Protein AF-C7ZML8-F1 (afdb_monomer_lite)

Radius of gyration: 23.07 Å; chains: 1; bounding box: 60×66×51 Å

Sequence (255 aa):
GSIQLLLRHLQRQLDPTGLKDLWEEANTLIREAIIALVARSPSESPKEPNSSLIALPVREGGLGIPLHKDLAHELFLAAREASQPTLGLIRKPLAQPTLDQSQPNQGQPRLGKTAQQVLKEANKARLAGFLEDLPASYRHARLENASYLGPISKDSAKEDPYSTLREAAEEKRRKYRSLGAFFQPLIISAGGLMDLETAKTYQKLQDLIGPLAANQLDSSISLALMRTRATSAASIARDTPSNLARSIWNTPRAS

Foldseek 3Di:
DDPLVVLLVCLQVDDCVVVLVVLVVVLVVVQVVLQVLQDPDPPDRFDRFDSLQCCADLLQLHVVRHSSNVQSNLNNVQSVLVCVVVVVVVPPPPPDDPPDPDDDPPDDPSPGDHSVNSSVVVNVVSSVVCVVPDDPLLNVLSLVSSVQRALCSPVVCVVPRQVSQVVVLVVVCVVCPVVDPPDDDQDAGLPRDHHPVSVVVLVVVDVVVDPVVNVVVVVVVVSVSSSVSSNSSSVSVDPDPPPVVVVVPDDDDDD

Structure (mmCIF, N/CA/C/O backbone):
data_AF-C7ZML8-F1
#
_entry.id   AF-C7ZML8-F1
#
loop_
_atom_site.group_PDB
_atom_site.id
_atom_site.type_symbol
_atom_site.label_atom_id
_atom_site.label_alt_id
_atom_site.label_comp_id
_atom_site.label_asym_id
_atom_site.label_entity_id
_atom_site.label_seq_id
_atom_site.pdbx_PDB_ins_code
_atom_site.Cartn_x
_atom_site.Cartn_y
_atom_site.Cartn_z
_atom_site.occupancy
_atom_site.B_iso_or_equiv
_atom_site.auth_seq_id
_atom_site.auth_comp_id
_atom_site.auth_asym_id
_atom_site.auth_atom_id
_atom_site.pdbx_PDB_model_num
ATOM 1 N N . GLY A 1 1 ? -13.324 1.193 -7.707 1.00 45.62 1 GLY A N 1
ATOM 2 C CA . GLY A 1 1 ? -12.569 1.677 -6.532 1.00 45.62 1 GLY A CA 1
ATOM 3 C C . GLY A 1 1 ? -11.896 0.502 -5.854 1.00 45.62 1 GLY A C 1
ATOM 4 O O . GLY A 1 1 ? -12.473 -0.574 -5.859 1.00 45.62 1 GLY A O 1
ATOM 5 N N . SER A 1 2 ? -10.680 0.667 -5.327 1.00 65.81 2 SER A N 1
ATOM 6 C CA . SER A 1 2 ? -9.962 -0.431 -4.656 1.00 65.81 2 SER A CA 1
ATOM 7 C C . SER A 1 2 ? -10.766 -0.957 -3.459 1.00 65.81 2 SER A C 1
ATOM 9 O O . SER A 1 2 ? -11.190 -0.169 -2.615 1.00 65.81 2 SER A O 1
ATOM 11 N N . ILE A 1 3 ? -10.952 -2.278 -3.365 1.00 70.00 3 ILE A N 1
ATOM 12 C CA . ILE A 1 3 ? -11.645 -2.953 -2.248 1.00 70.00 3 ILE A CA 1
ATOM 13 C C . ILE A 1 3 ? -11.044 -2.533 -0.898 1.00 70.00 3 ILE A C 1
ATOM 15 O O . ILE A 1 3 ? -11.762 -2.304 0.066 1.00 70.00 3 ILE A O 1
ATOM 19 N N . GLN A 1 4 ? -9.731 -2.308 -0.848 1.00 69.19 4 GLN A N 1
ATOM 20 C CA . GLN A 1 4 ? -9.036 -1.830 0.349 1.00 69.19 4 GLN A CA 1
ATOM 21 C C . GLN A 1 4 ? -9.428 -0.399 0.750 1.00 69.19 4 GLN A C 1
ATOM 23 O O . GLN A 1 4 ? -9.477 -0.076 1.937 1.00 69.19 4 GLN A O 1
ATOM 28 N N . LEU A 1 5 ? -9.727 0.471 -0.220 1.00 68.50 5 LEU A N 1
ATOM 29 C CA . LEU A 1 5 ? -10.243 1.815 0.056 1.00 68.50 5 LEU A CA 1
ATOM 30 C C . LEU A 1 5 ? -11.678 1.754 0.581 1.00 68.50 5 LEU A C 1
ATOM 32 O O . LEU A 1 5 ? -11.999 2.484 1.514 1.00 68.50 5 LEU A O 1
ATOM 36 N N . LEU A 1 6 ? -12.500 0.861 0.022 1.00 77.69 6 LEU A N 1
ATOM 37 C CA . LEU A 1 6 ? -13.864 0.607 0.491 1.00 77.69 6 LEU A CA 1
ATOM 38 C C . LEU A 1 6 ? -13.859 0.067 1.926 1.00 77.69 6 LEU A C 1
ATOM 40 O O . LEU A 1 6 ? -14.490 0.657 2.793 1.00 77.69 6 LEU A O 1
ATOM 44 N N . LEU A 1 7 ? -13.067 -0.969 2.216 1.00 78.62 7 LEU A N 1
ATOM 45 C CA . LEU A 1 7 ? -12.932 -1.528 3.567 1.00 78.62 7 LEU A CA 1
ATOM 46 C C . LEU A 1 7 ? -12.446 -0.476 4.571 1.00 78.62 7 LEU A C 1
ATOM 48 O O . LEU A 1 7 ? -13.017 -0.330 5.649 1.00 78.62 7 LEU A O 1
ATOM 52 N N . ARG A 1 8 ? -11.447 0.332 4.200 1.00 76.94 8 ARG A N 1
ATOM 53 C CA . ARG A 1 8 ? -10.962 1.435 5.045 1.00 76.94 8 ARG A CA 1
ATOM 54 C C . ARG A 1 8 ? -12.021 2.514 5.274 1.00 76.94 8 ARG A C 1
ATOM 56 O O . ARG A 1 8 ? -12.003 3.173 6.311 1.00 76.94 8 ARG A O 1
ATOM 63 N N . HIS A 1 9 ? -12.900 2.737 4.302 1.00 82.06 9 HIS A N 1
ATOM 64 C CA . HIS A 1 9 ? -14.018 3.660 4.441 1.00 82.06 9 HIS A CA 1
ATOM 65 C C . HIS A 1 9 ? -15.061 3.111 5.418 1.00 82.06 9 HIS A C 1
ATOM 67 O O . HIS A 1 9 ? -15.434 3.818 6.351 1.00 82.06 9 HIS A O 1
ATOM 73 N N . LEU A 1 10 ? -15.424 1.832 5.283 1.00 82.88 10 LEU A N 1
ATOM 74 C CA . LEU A 1 10 ? -16.359 1.147 6.179 1.00 82.88 10 LEU A CA 1
ATOM 75 C C . LEU A 1 10 ? -15.890 1.183 7.639 1.00 82.88 10 LEU A C 1
ATOM 77 O O . LEU A 1 10 ? -16.670 1.537 8.516 1.00 82.88 10 LEU A O 1
ATOM 81 N N . GLN A 1 11 ? -14.600 0.943 7.899 1.00 83.75 11 GLN A N 1
ATOM 82 C CA . GLN A 1 11 ? -14.015 1.037 9.248 1.00 83.75 11 GLN A CA 1
ATOM 83 C C . GLN A 1 11 ? -14.158 2.417 9.909 1.00 83.75 11 GLN A C 1
ATOM 85 O O . GLN A 1 11 ? -14.017 2.534 11.119 1.00 83.75 11 GLN A O 1
ATOM 90 N N . ARG A 1 12 ? -14.374 3.479 9.127 1.00 84.00 12 ARG A N 1
ATOM 91 C CA . ARG A 1 12 ? -14.554 4.846 9.640 1.00 84.00 12 ARG A CA 1
ATOM 92 C C . ARG A 1 12 ? -16.022 5.214 9.829 1.00 84.00 12 ARG A C 1
ATOM 94 O O . ARG A 1 12 ? -16.303 6.226 10.457 1.00 84.00 12 ARG A O 1
ATOM 101 N N . GLN A 1 13 ? -16.937 4.453 9.239 1.00 85.19 13 GLN A N 1
ATOM 102 C CA . GLN A 1 13 ? -18.361 4.784 9.198 1.00 85.19 13 GLN A CA 1
ATOM 103 C C . GLN A 1 13 ? -19.208 3.866 10.070 1.00 85.19 13 GLN A C 1
ATOM 105 O O . GLN A 1 13 ? -20.215 4.312 10.610 1.00 85.19 13 GLN A O 1
ATOM 110 N N . LEU A 1 14 ? -18.811 2.602 10.202 1.00 85.94 14 LEU A N 1
ATOM 111 C CA . LEU A 1 14 ? -19.556 1.601 10.950 1.00 85.94 14 LEU A CA 1
ATOM 112 C C . LEU A 1 14 ? -19.045 1.508 12.384 1.00 85.94 14 LEU A C 1
ATOM 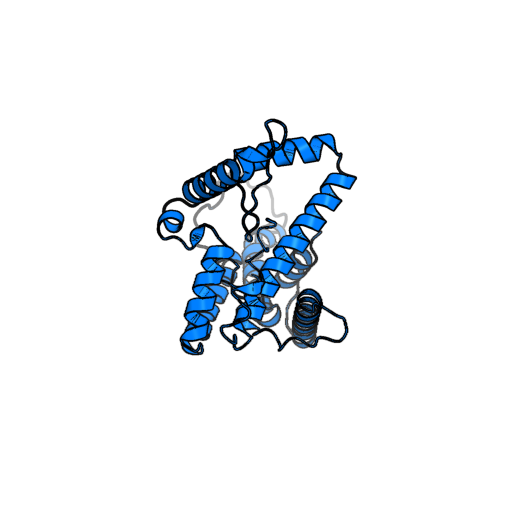114 O O . LEU A 1 14 ? -17.836 1.429 12.606 1.00 85.94 14 LEU A O 1
ATOM 118 N N . ASP A 1 15 ? -19.976 1.459 13.337 1.00 86.69 15 ASP A N 1
ATOM 119 C CA . ASP A 1 15 ? -19.665 1.054 14.705 1.00 86.69 15 ASP A CA 1
ATOM 120 C C . ASP A 1 15 ? -19.206 -0.416 14.680 1.00 86.69 15 ASP A C 1
ATOM 122 O O . ASP A 1 15 ? -19.948 -1.277 14.203 1.00 86.69 15 ASP A O 1
ATOM 126 N N . PRO A 1 16 ? -17.986 -0.732 15.142 1.00 86.31 16 PRO A N 1
ATOM 127 C CA . PRO A 1 16 ? -17.459 -2.090 15.076 1.00 86.31 16 PRO A CA 1
ATOM 128 C C . PRO A 1 16 ? -18.053 -3.037 16.125 1.00 86.31 16 PRO A C 1
ATOM 130 O O . PRO A 1 16 ? -17.711 -4.224 16.127 1.00 86.31 16 PRO A O 1
ATOM 133 N N . THR A 1 17 ? -18.916 -2.550 17.019 1.00 87.75 17 THR A N 1
ATOM 134 C CA . THR A 1 17 ? -19.590 -3.369 18.032 1.00 87.75 17 THR A CA 1
ATOM 135 C C . THR A 1 17 ? -20.410 -4.478 17.365 1.00 87.75 17 THR A C 1
ATOM 137 O O . THR A 1 17 ? -21.294 -4.215 16.559 1.00 87.75 17 THR A O 1
ATOM 140 N N . GLY A 1 18 ? -20.093 -5.740 17.675 1.00 86.31 18 GLY A N 1
ATOM 141 C CA . GLY A 1 18 ? -20.747 -6.913 17.076 1.00 86.31 18 GLY A CA 1
ATOM 142 C C . GLY A 1 18 ? -20.254 -7.305 15.674 1.00 86.31 18 GLY A C 1
ATOM 143 O O . GLY A 1 18 ? -20.683 -8.329 15.159 1.00 86.31 18 GLY A O 1
ATOM 144 N N . LEU A 1 19 ? -19.321 -6.559 15.068 1.00 87.75 19 LEU A N 1
ATOM 145 C CA . LEU A 1 19 ? -18.786 -6.844 13.722 1.00 87.75 19 LEU A CA 1
ATOM 146 C C . LEU A 1 19 ? -17.415 -7.539 13.740 1.00 87.75 19 LEU A C 1
ATOM 148 O O . LEU A 1 19 ? -16.763 -7.664 12.705 1.00 87.75 19 LEU A O 1
ATOM 152 N N . LYS A 1 20 ? -16.938 -7.961 14.917 1.00 86.62 20 LYS A N 1
ATOM 153 C CA . LYS A 1 20 ? -15.591 -8.526 15.098 1.00 86.62 20 LYS A CA 1
ATOM 154 C C . LYS A 1 20 ? -15.347 -9.745 14.206 1.00 86.62 20 LYS A C 1
ATOM 156 O O . LYS A 1 20 ? -14.279 -9.834 13.607 1.00 86.62 20 LYS A O 1
ATOM 161 N N . ASP A 1 21 ? -16.336 -10.625 14.095 1.00 89.56 21 ASP A N 1
ATOM 162 C CA . ASP A 1 21 ? -16.223 -11.870 13.331 1.00 89.56 21 ASP A CA 1
ATOM 163 C C . ASP A 1 21 ? -16.125 -11.593 11.825 1.00 89.56 21 ASP A C 1
ATOM 165 O O . ASP A 1 21 ? -15.273 -12.162 11.150 1.00 89.56 21 ASP A O 1
ATOM 169 N N . LEU A 1 22 ? -16.886 -10.617 11.315 1.00 88.19 22 LEU A N 1
ATOM 170 C CA . LEU A 1 22 ? -16.810 -10.182 9.914 1.00 88.19 22 LEU A CA 1
ATOM 171 C C . LEU A 1 22 ? -15.462 -9.528 9.585 1.00 88.19 22 LEU A C 1
ATOM 173 O O . LEU A 1 22 ? -14.906 -9.726 8.505 1.00 88.19 22 LEU A O 1
ATOM 177 N N . TRP A 1 23 ? -14.904 -8.747 10.517 1.00 87.75 23 TRP A N 1
ATOM 178 C CA . TRP A 1 23 ? -13.566 -8.184 10.339 1.00 87.75 23 TRP A CA 1
ATOM 179 C C . TRP A 1 23 ? -12.471 -9.250 10.368 1.00 87.75 23 TRP A C 1
ATOM 181 O O . TRP A 1 23 ? -11.425 -9.042 9.749 1.00 87.75 23 TRP A O 1
ATOM 191 N N . GLU A 1 24 ? -12.684 -10.365 11.068 1.00 87.94 24 GLU A N 1
ATOM 192 C CA . GLU A 1 24 ? -11.785 -11.516 10.999 1.00 87.94 24 GLU A CA 1
ATOM 193 C C . GLU A 1 24 ? -11.926 -12.284 9.702 1.00 87.94 24 GLU A C 1
ATOM 195 O O . GLU A 1 24 ? -10.913 -12.568 9.071 1.00 87.94 24 GLU A O 1
ATOM 200 N N . GLU A 1 25 ? -13.150 -12.539 9.254 1.00 88.12 25 GLU A N 1
ATOM 201 C CA . GLU A 1 25 ? -13.411 -13.165 7.962 1.00 88.12 25 GLU A CA 1
ATOM 202 C C . GLU A 1 25 ? -12.747 -12.375 6.825 1.00 88.12 25 GLU A C 1
ATOM 204 O O . GLU A 1 25 ? -12.023 -12.942 6.006 1.00 88.12 25 GLU A O 1
ATOM 209 N N . ALA A 1 26 ? -12.866 -11.043 6.839 1.00 85.31 26 ALA A N 1
ATOM 210 C CA . ALA A 1 26 ? -12.168 -10.180 5.891 1.00 85.31 26 ALA A CA 1
ATOM 211 C C . ALA A 1 26 ? -10.636 -10.349 5.947 1.00 85.31 26 ALA A C 1
ATOM 213 O O . ALA A 1 26 ? -9.982 -10.375 4.902 1.00 85.31 26 ALA A O 1
ATOM 214 N N . ASN A 1 27 ? -10.043 -10.486 7.142 1.00 86.81 27 ASN A N 1
ATOM 215 C CA . ASN A 1 27 ? -8.604 -10.743 7.271 1.00 86.81 27 ASN A CA 1
ATOM 216 C C . ASN A 1 27 ? -8.233 -12.133 6.737 1.00 86.81 27 ASN A C 1
ATOM 218 O O . ASN A 1 27 ? -7.202 -12.260 6.077 1.00 86.81 27 ASN A O 1
ATOM 222 N N . THR A 1 28 ? -9.048 -13.155 7.001 1.00 86.69 28 THR A N 1
ATOM 223 C CA . THR A 1 28 ? -8.848 -14.528 6.514 1.00 86.69 28 THR A CA 1
ATOM 224 C C . THR A 1 28 ? -8.863 -14.575 4.991 1.00 86.69 28 THR A C 1
ATOM 226 O O . THR A 1 28 ? -7.894 -15.035 4.393 1.00 86.69 28 THR A O 1
ATOM 229 N N . LEU A 1 29 ? -9.868 -13.973 4.351 1.00 86.25 29 LEU A N 1
ATOM 230 C CA . LEU A 1 29 ? -9.955 -13.895 2.889 1.00 86.25 29 LEU A CA 1
ATOM 231 C C . LEU A 1 29 ? -8.751 -13.162 2.273 1.00 86.25 29 LEU A C 1
ATOM 233 O O . LEU A 1 29 ? -8.225 -13.566 1.235 1.00 86.25 29 LEU A O 1
ATOM 237 N N . ILE A 1 30 ? -8.262 -12.097 2.923 1.00 84.00 30 ILE A N 1
ATOM 238 C CA . ILE A 1 30 ? -7.035 -11.406 2.499 1.00 84.00 30 ILE A CA 1
ATOM 239 C C . ILE A 1 30 ? -5.823 -12.344 2.580 1.00 84.00 30 ILE A C 1
ATOM 241 O O . ILE A 1 30 ? -4.999 -12.349 1.663 1.00 84.00 30 ILE A O 1
ATOM 245 N N . ARG A 1 31 ? -5.692 -13.134 3.654 1.00 83.06 31 ARG A N 1
ATOM 246 C CA . ARG A 1 31 ? -4.595 -14.105 3.802 1.00 83.06 31 ARG A CA 1
ATOM 247 C C . ARG A 1 31 ? -4.653 -15.178 2.722 1.00 83.06 31 ARG A C 1
ATOM 249 O O . ARG A 1 31 ? -3.633 -15.427 2.085 1.00 83.06 31 ARG A O 1
ATOM 256 N N . GLU A 1 32 ? -5.823 -15.758 2.479 1.00 84.38 32 GLU A N 1
ATOM 257 C CA . GLU A 1 32 ? -6.032 -16.774 1.442 1.00 84.38 32 GLU A CA 1
ATOM 258 C C . GLU A 1 32 ? -5.679 -16.242 0.050 1.00 84.38 32 GLU A C 1
ATOM 260 O O . GLU A 1 32 ? -4.952 -16.890 -0.705 1.00 84.38 32 GLU A O 1
ATOM 265 N N . ALA A 1 33 ? -6.091 -15.010 -0.264 1.00 83.31 33 ALA A N 1
ATOM 266 C CA . ALA A 1 33 ? -5.728 -14.360 -1.518 1.00 83.31 33 ALA A CA 1
ATOM 267 C C . ALA A 1 33 ? -4.205 -14.175 -1.664 1.00 83.31 33 ALA A C 1
ATOM 269 O O . ALA A 1 33 ? -3.658 -14.361 -2.751 1.00 83.31 33 ALA A O 1
ATOM 270 N N . ILE A 1 34 ? -3.494 -13.837 -0.582 1.00 80.31 34 ILE A N 1
ATOM 271 C CA . ILE A 1 34 ? -2.026 -13.720 -0.594 1.00 80.31 34 ILE A CA 1
ATOM 272 C C . ILE A 1 34 ? -1.372 -15.085 -0.824 1.00 80.31 34 ILE A C 1
ATOM 274 O O . ILE A 1 34 ? -0.450 -15.181 -1.632 1.00 80.31 34 ILE A O 1
ATOM 278 N N . ILE A 1 35 ? -1.853 -16.135 -0.153 1.00 80.25 35 ILE A N 1
ATOM 279 C CA . ILE A 1 35 ? -1.373 -17.514 -0.339 1.00 80.25 35 ILE A CA 1
ATOM 280 C C . ILE A 1 35 ? -1.527 -17.921 -1.810 1.00 80.25 35 ILE A C 1
ATOM 282 O O . ILE A 1 35 ? -0.557 -18.368 -2.424 1.00 80.25 35 ILE A O 1
ATOM 286 N N . ALA A 1 36 ? -2.699 -17.673 -2.401 1.00 80.38 36 ALA A N 1
ATOM 287 C CA . ALA A 1 36 ? -2.971 -17.963 -3.806 1.00 80.38 36 ALA A CA 1
ATOM 288 C C . ALA A 1 36 ? -2.066 -17.171 -4.770 1.00 80.38 36 ALA A C 1
ATOM 290 O O . ALA A 1 36 ? -1.600 -17.716 -5.767 1.00 80.38 36 ALA A O 1
ATOM 291 N N . LEU A 1 37 ? -1.765 -15.901 -4.470 1.00 77.06 37 LEU A N 1
ATOM 292 C CA . LEU A 1 37 ? -0.863 -15.074 -5.285 1.00 77.06 37 LEU A CA 1
ATOM 293 C C . LEU A 1 37 ? 0.596 -15.556 -5.255 1.00 77.06 37 LEU A C 1
ATOM 295 O O . LEU A 1 37 ? 1.327 -15.395 -6.240 1.00 77.06 37 LEU A O 1
ATOM 299 N N . VAL A 1 38 ? 1.031 -16.101 -4.118 1.00 72.88 38 VAL A N 1
ATOM 300 C CA . VAL A 1 38 ? 2.398 -16.602 -3.913 1.00 72.88 38 VAL A CA 1
ATOM 301 C C . VAL A 1 38 ? 2.576 -18.008 -4.482 1.00 72.88 38 VAL A C 1
ATOM 303 O O . VAL A 1 38 ? 3.678 -18.346 -4.922 1.00 72.88 38 VAL A O 1
ATOM 306 N N . ALA A 1 39 ? 1.522 -18.825 -4.495 1.00 75.44 39 ALA A N 1
ATOM 307 C CA . ALA A 1 39 ? 1.566 -20.165 -5.061 1.00 75.44 39 ALA A CA 1
ATOM 308 C C . ALA A 1 39 ? 2.003 -20.122 -6.540 1.00 75.44 39 ALA A C 1
ATOM 310 O 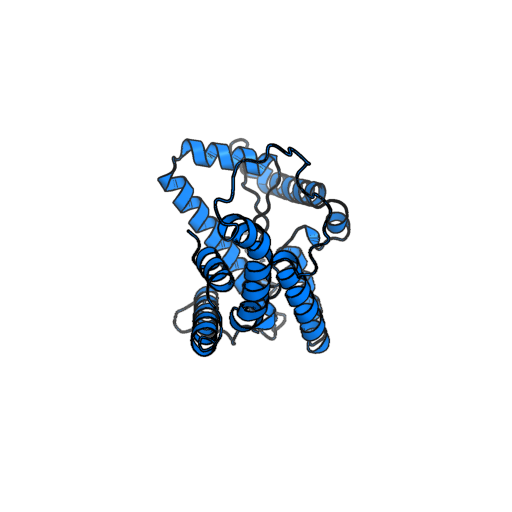O . ALA A 1 39 ? 1.492 -19.341 -7.349 1.00 75.44 39 ALA A O 1
ATOM 311 N N . ARG A 1 40 ? 2.989 -20.949 -6.914 1.00 67.38 40 ARG A N 1
ATOM 312 C CA . ARG A 1 40 ? 3.444 -21.068 -8.313 1.00 67.38 40 ARG A CA 1
ATOM 313 C C . ARG A 1 40 ? 2.648 -22.112 -9.086 1.00 67.38 40 ARG A C 1
ATOM 315 O O . ARG A 1 40 ? 2.694 -22.114 -10.311 1.00 67.38 40 ARG A O 1
ATOM 322 N N . SER A 1 41 ? 1.910 -22.969 -8.383 1.00 67.81 41 SER A N 1
ATOM 323 C CA . SER A 1 41 ? 0.984 -23.946 -8.955 1.00 67.81 41 SER A CA 1
ATOM 324 C C . SER A 1 41 ? -0.211 -24.170 -8.016 1.00 67.81 41 SER A C 1
ATOM 326 O O . SER A 1 41 ? -0.054 -23.964 -6.813 1.00 67.81 41 SER A O 1
ATOM 328 N N . PRO A 1 42 ? -1.374 -24.628 -8.521 1.00 61.97 42 PRO A N 1
ATOM 329 C CA . PRO A 1 42 ? -2.560 -24.907 -7.698 1.00 61.97 42 PRO A CA 1
ATOM 330 C C . PRO A 1 42 ? -2.335 -25.955 -6.597 1.00 61.97 42 PRO A C 1
ATOM 332 O O . PRO A 1 42 ? -3.077 -26.004 -5.625 1.00 61.97 42 PRO A O 1
ATOM 335 N N . SER A 1 43 ? -1.311 -26.796 -6.757 1.00 63.31 43 SER A N 1
ATOM 336 C CA . SER A 1 43 ? -0.899 -27.846 -5.823 1.00 63.31 43 SER A CA 1
ATOM 337 C C . SER A 1 43 ? 0.165 -27.400 -4.808 1.00 63.31 43 SER A C 1
ATOM 339 O O . SER A 1 43 ? 0.481 -28.155 -3.893 1.00 63.31 43 SER A O 1
ATOM 341 N N . GLU A 1 44 ? 0.757 -26.208 -4.959 1.00 64.69 44 GLU A N 1
ATOM 342 C CA . GLU A 1 44 ? 1.717 -25.665 -3.988 1.00 64.69 44 GLU A CA 1
ATOM 343 C C . GLU A 1 44 ? 0.942 -24.968 -2.864 1.00 64.69 44 GLU A C 1
ATOM 345 O O . GLU A 1 44 ? 0.287 -23.956 -3.100 1.00 64.69 44 GLU A O 1
ATOM 350 N N . SER A 1 45 ? 1.048 -25.476 -1.635 1.00 62.56 45 SER A N 1
ATOM 351 C CA . SER A 1 45 ? 0.539 -24.816 -0.428 1.00 62.56 45 SER A CA 1
ATOM 352 C C . SER A 1 45 ? 1.690 -24.081 0.276 1.00 62.56 45 SER A C 1
ATOM 354 O O . SER A 1 45 ? 2.390 -24.683 1.101 1.00 62.56 45 SER A O 1
ATOM 356 N N . PRO A 1 46 ? 1.985 -22.810 -0.069 1.00 65.69 46 PRO A N 1
ATOM 357 C CA . PRO A 1 46 ? 3.014 -22.063 0.638 1.00 65.69 46 PRO A CA 1
ATOM 358 C C . PRO A 1 46 ? 2.652 -21.942 2.125 1.00 65.69 46 PRO A C 1
ATOM 360 O O . PRO A 1 46 ? 1.483 -21.818 2.482 1.00 65.69 46 PRO A O 1
ATOM 363 N N . LYS A 1 47 ? 3.676 -21.981 2.987 1.00 68.31 47 LYS A N 1
ATOM 364 C CA . LYS A 1 47 ? 3.534 -21.794 4.438 1.00 68.31 47 LYS A CA 1
ATOM 365 C C . LYS A 1 47 ? 2.769 -20.501 4.721 1.00 68.31 47 LYS A C 1
ATOM 367 O O . LYS A 1 47 ? 3.003 -19.499 4.039 1.00 68.31 47 LYS A O 1
ATOM 372 N N . GLU A 1 48 ? 1.885 -20.532 5.717 1.00 66.94 48 GLU A N 1
ATOM 373 C CA . GLU A 1 48 ? 1.039 -19.386 6.034 1.00 66.94 48 GLU A CA 1
ATOM 374 C C . GLU A 1 48 ? 1.877 -18.117 6.266 1.00 66.94 48 GLU A C 1
ATOM 376 O O . GLU A 1 48 ? 2.809 -18.118 7.082 1.00 66.94 48 GLU A O 1
ATOM 381 N N . PRO A 1 49 ? 1.578 -17.023 5.546 1.00 68.25 49 PRO A N 1
ATOM 382 C CA . PRO A 1 49 ? 2.279 -15.766 5.726 1.00 68.25 49 PRO A CA 1
ATOM 383 C C . PRO A 1 49 ? 1.970 -15.182 7.107 1.00 68.25 49 PRO A C 1
ATOM 385 O O . PRO A 1 49 ? 0.812 -15.044 7.506 1.00 68.25 49 PRO A O 1
ATOM 388 N N . ASN A 1 50 ? 3.019 -14.779 7.829 1.00 75.25 50 ASN A N 1
ATOM 389 C CA . ASN A 1 50 ? 2.875 -14.149 9.137 1.00 75.25 50 ASN A CA 1
ATOM 390 C C . ASN A 1 50 ? 1.978 -12.898 9.033 1.00 75.25 50 ASN A C 1
ATOM 392 O O . ASN A 1 50 ? 2.232 -11.983 8.244 1.00 75.25 50 ASN A O 1
ATOM 396 N N . SER A 1 51 ? 0.932 -12.852 9.861 1.00 75.38 51 SER A N 1
ATOM 397 C CA . SER A 1 51 ? -0.079 -11.787 9.855 1.00 75.38 51 SER A CA 1
ATOM 398 C C . SER A 1 51 ? 0.506 -10.397 10.091 1.00 75.38 51 SER A C 1
ATOM 400 O O . SER A 1 51 ? 0.068 -9.425 9.473 1.00 75.38 51 SER A O 1
ATOM 402 N N . SER A 1 52 ? 1.520 -10.303 10.949 1.00 75.12 52 SER A N 1
ATOM 403 C CA . SER A 1 52 ? 2.224 -9.057 11.228 1.00 75.12 52 SER A CA 1
ATOM 404 C C . SER A 1 52 ? 3.026 -8.598 10.016 1.00 75.12 52 SER A C 1
ATOM 406 O O . SER A 1 52 ? 3.000 -7.413 9.700 1.00 75.12 52 SER A O 1
ATOM 408 N N . LEU A 1 53 ? 3.652 -9.516 9.270 1.00 75.06 53 LEU A N 1
ATOM 409 C CA . LEU A 1 53 ? 4.397 -9.187 8.050 1.00 75.06 53 LEU A CA 1
ATOM 410 C C . LEU A 1 53 ? 3.482 -8.684 6.922 1.00 75.06 53 LEU A C 1
ATOM 412 O O . LEU A 1 53 ? 3.833 -7.741 6.217 1.00 75.06 53 LEU A O 1
ATOM 416 N N . ILE A 1 54 ? 2.281 -9.251 6.783 1.00 79.44 54 ILE A N 1
ATOM 417 C CA . ILE A 1 54 ? 1.267 -8.747 5.840 1.00 79.44 54 ILE A CA 1
ATOM 418 C C . ILE A 1 54 ? 0.902 -7.293 6.172 1.00 79.44 54 ILE A C 1
ATOM 420 O O . ILE A 1 54 ? 0.824 -6.434 5.290 1.00 79.44 54 ILE A O 1
ATOM 424 N N . ALA A 1 55 ? 0.707 -7.007 7.456 1.00 80.50 55 ALA A N 1
ATOM 425 C CA . ALA A 1 55 ? 0.227 -5.709 7.903 1.00 80.50 55 ALA A CA 1
ATOM 426 C C . ALA A 1 55 ? 1.302 -4.645 8.076 1.00 80.50 55 ALA A C 1
ATOM 428 O O . ALA A 1 55 ? 0.985 -3.453 8.099 1.00 80.50 55 ALA A O 1
ATOM 429 N N . LEU A 1 56 ? 2.566 -5.052 8.174 1.00 78.69 56 LEU A N 1
ATOM 430 C CA . LEU A 1 56 ? 3.681 -4.125 8.199 1.00 78.69 56 LEU A CA 1
ATOM 431 C C . LEU A 1 56 ? 3.685 -3.265 6.930 1.00 78.69 56 LEU A C 1
ATOM 433 O O . LEU A 1 56 ? 3.476 -3.787 5.833 1.00 78.69 56 LEU A O 1
ATOM 437 N N . PRO A 1 57 ? 3.934 -1.949 7.044 1.00 74.06 57 PRO A N 1
ATOM 438 C CA . PRO A 1 57 ? 4.082 -1.086 5.883 1.00 74.06 57 PRO A CA 1
ATOM 439 C C . PRO A 1 57 ? 5.114 -1.625 4.889 1.00 74.06 57 PRO A C 1
ATOM 441 O O . PRO A 1 57 ? 6.122 -2.207 5.280 1.00 74.06 57 PRO A O 1
ATOM 444 N N . VAL A 1 58 ? 4.914 -1.332 3.604 1.00 70.50 58 VAL A N 1
ATOM 445 C CA . VAL A 1 58 ? 5.831 -1.755 2.529 1.00 70.50 58 VAL A CA 1
ATOM 446 C C . VAL A 1 58 ? 7.271 -1.291 2.778 1.00 70.50 58 VAL A C 1
ATOM 448 O O . VAL A 1 58 ? 8.212 -2.059 2.609 1.00 70.50 58 VAL A O 1
ATOM 451 N N . ARG A 1 59 ? 7.441 -0.068 3.296 1.00 66.81 59 ARG A N 1
ATOM 452 C CA . ARG A 1 59 ? 8.750 0.482 3.699 1.00 66.81 59 ARG A CA 1
ATOM 453 C C . ARG A 1 59 ? 9.455 -0.308 4.810 1.00 66.81 59 ARG A C 1
ATOM 455 O O . ARG A 1 59 ? 10.654 -0.173 4.975 1.00 66.81 59 ARG A O 1
ATOM 462 N N . GLU A 1 60 ? 8.707 -1.094 5.579 1.00 70.12 60 GLU A N 1
ATOM 463 C CA . GLU A 1 60 ? 9.215 -1.940 6.662 1.00 70.12 60 GLU A CA 1
ATOM 464 C C . GLU A 1 60 ? 9.379 -3.406 6.225 1.00 70.12 60 GLU A C 1
ATOM 466 O O . GLU A 1 60 ? 9.588 -4.273 7.075 1.00 70.12 60 GLU A O 1
ATOM 471 N N . GLY A 1 61 ? 9.263 -3.691 4.922 1.00 67.50 61 GLY A N 1
ATOM 472 C CA . GLY A 1 61 ? 9.394 -5.033 4.351 1.00 67.50 61 GLY A CA 1
ATOM 473 C C . GLY A 1 61 ? 8.104 -5.864 4.349 1.00 67.50 61 GLY A C 1
ATOM 474 O O . GLY A 1 61 ? 8.171 -7.059 4.073 1.00 67.50 61 GLY A O 1
ATOM 475 N N . GLY A 1 62 ? 6.949 -5.262 4.665 1.00 75.19 62 GLY A N 1
ATOM 476 C CA . GLY A 1 62 ? 5.643 -5.932 4.655 1.00 75.19 62 GLY A CA 1
ATOM 477 C C . GLY A 1 62 ? 4.790 -5.662 3.408 1.00 75.19 62 GLY A C 1
ATOM 478 O O . GLY A 1 62 ? 5.257 -5.084 2.426 1.00 75.19 62 GLY A O 1
ATOM 479 N N . LEU A 1 63 ? 3.512 -6.059 3.434 1.00 74.88 63 LEU A N 1
ATOM 480 C CA . LEU A 1 63 ? 2.568 -5.815 2.325 1.00 74.88 63 LEU A CA 1
ATOM 481 C C . LEU A 1 63 ? 1.758 -4.519 2.475 1.00 74.88 63 LEU A C 1
ATOM 483 O O . LEU A 1 63 ? 1.138 -4.060 1.516 1.00 74.88 63 LEU A O 1
ATOM 487 N N . GLY A 1 64 ? 1.765 -3.908 3.659 1.00 76.19 64 GLY A N 1
ATOM 488 C CA . GLY A 1 64 ? 1.015 -2.694 3.969 1.00 76.19 64 GLY A CA 1
ATOM 489 C C . GLY A 1 64 ? -0.500 -2.888 3.986 1.00 76.19 64 GLY A C 1
ATOM 490 O O . GLY A 1 64 ? -1.229 -1.903 3.841 1.00 76.19 64 GLY A O 1
ATOM 491 N N . ILE A 1 65 ? -0.974 -4.128 4.139 1.00 81.44 65 ILE A N 1
ATOM 492 C CA . ILE A 1 65 ? -2.404 -4.439 4.176 1.00 81.44 65 ILE A CA 1
ATOM 493 C C . ILE A 1 65 ? -2.865 -4.446 5.636 1.00 81.44 65 ILE A C 1
ATOM 495 O O . ILE A 1 65 ? -2.509 -5.358 6.379 1.00 81.44 65 ILE A O 1
ATOM 499 N N . PRO A 1 66 ? -3.628 -3.438 6.081 1.00 78.88 66 PRO A N 1
ATOM 500 C CA . PRO A 1 66 ? -4.030 -3.335 7.477 1.00 78.88 66 PRO A CA 1
ATOM 501 C C . PRO A 1 66 ? -4.826 -4.561 7.944 1.00 78.88 66 PRO A C 1
ATOM 503 O O . PRO A 1 66 ? -5.718 -5.014 7.236 1.00 78.88 66 PRO A O 1
ATOM 506 N N . LEU A 1 67 ? -4.570 -5.031 9.171 1.00 83.38 67 LEU A N 1
ATOM 507 C CA . LEU A 1 67 ? -5.476 -5.966 9.846 1.00 83.38 67 LEU A CA 1
ATOM 508 C C . LEU A 1 67 ? -6.721 -5.196 10.265 1.00 83.38 67 LEU A C 1
ATOM 510 O O . LEU A 1 67 ? -6.646 -4.258 11.066 1.00 83.38 67 LEU A O 1
ATOM 514 N N . HIS A 1 68 ? -7.860 -5.553 9.682 1.00 83.62 68 HIS A N 1
ATOM 515 C CA . HIS A 1 68 ? -9.054 -4.739 9.810 1.00 83.62 68 HIS A CA 1
ATOM 516 C C . HIS A 1 68 ? -9.658 -4.802 11.212 1.00 83.62 68 HIS A C 1
ATOM 518 O O . HIS A 1 68 ? -10.129 -3.780 11.715 1.00 83.62 68 HIS A O 1
ATOM 524 N N . LYS A 1 69 ? -9.552 -5.956 11.875 1.00 81.69 69 LYS A N 1
ATOM 525 C CA . LYS A 1 69 ? -9.989 -6.147 13.261 1.00 81.69 69 LYS A CA 1
ATOM 526 C C . LYS A 1 69 ? -9.288 -5.190 14.224 1.00 81.69 69 LYS A C 1
ATOM 528 O O . LYS A 1 69 ? -9.951 -4.551 15.033 1.00 81.69 69 LYS A O 1
ATOM 533 N N . ASP A 1 70 ? -7.968 -5.072 14.110 1.00 82.06 70 ASP A N 1
ATOM 534 C CA . ASP A 1 70 ? -7.153 -4.289 15.048 1.00 82.06 70 ASP A CA 1
ATOM 535 C C . ASP A 1 70 ? -7.428 -2.785 14.944 1.00 82.06 70 ASP A C 1
ATOM 537 O O . ASP A 1 70 ? -7.220 -2.037 15.893 1.00 82.06 70 ASP A O 1
ATOM 541 N N . LEU A 1 71 ? -7.853 -2.325 13.765 1.00 84.81 71 LEU A N 1
ATOM 542 C CA . LEU A 1 71 ? -7.974 -0.902 13.462 1.00 84.81 71 LEU A CA 1
ATOM 543 C C . LEU A 1 71 ? -9.409 -0.384 13.495 1.00 84.81 71 LEU A C 1
ATOM 545 O O . LEU A 1 71 ? -9.591 0.826 13.609 1.00 84.81 71 LEU A O 1
ATOM 549 N N . ALA A 1 72 ? -10.415 -1.253 13.363 1.00 85.06 72 ALA A N 1
ATOM 550 C CA . ALA A 1 72 ? -11.803 -0.831 13.183 1.00 85.06 72 ALA A CA 1
ATOM 551 C C . ALA A 1 72 ? -12.295 0.080 14.322 1.00 85.06 72 ALA A C 1
ATOM 553 O O . ALA A 1 72 ? -12.889 1.119 14.053 1.00 85.06 72 ALA A O 1
ATOM 554 N N . HIS A 1 73 ? -11.983 -0.255 15.578 1.00 87.00 73 HIS A N 1
ATOM 555 C CA . HIS A 1 73 ? -12.413 0.525 16.745 1.00 87.00 73 HIS A CA 1
ATOM 556 C C . HIS A 1 73 ? -11.812 1.932 16.784 1.00 87.00 73 HIS A C 1
ATOM 558 O O . HIS A 1 73 ? -12.539 2.924 16.764 1.00 87.00 73 HIS A O 1
ATOM 564 N N . GLU A 1 74 ? -10.486 2.031 16.762 1.00 86.31 74 GLU A N 1
ATOM 565 C CA . GLU A 1 74 ? -9.785 3.316 16.823 1.00 86.31 74 GLU A CA 1
ATOM 566 C C . GLU A 1 74 ? -10.085 4.198 15.597 1.00 86.31 74 GLU A C 1
ATOM 568 O O . GLU A 1 74 ? -10.203 5.418 15.717 1.00 86.31 74 GLU A O 1
ATOM 573 N N . LEU A 1 75 ? -10.244 3.603 14.406 1.00 86.56 75 LEU A N 1
ATOM 574 C CA . LEU A 1 75 ? -10.599 4.350 13.194 1.00 86.56 75 LEU A CA 1
ATOM 575 C C . LEU A 1 75 ? -12.027 4.896 13.240 1.00 86.56 75 LEU A C 1
ATOM 577 O O . LEU A 1 75 ? -12.242 6.024 12.785 1.00 86.56 75 LEU A O 1
ATOM 581 N N . PHE A 1 76 ? -12.974 4.135 13.788 1.00 87.62 76 PHE A N 1
ATOM 582 C CA . PHE A 1 76 ? -14.339 4.598 14.007 1.00 87.62 76 PHE A CA 1
ATOM 583 C C . PHE A 1 76 ? -14.377 5.752 15.014 1.00 87.62 76 PHE A C 1
ATOM 585 O O . PHE A 1 76 ? -14.973 6.790 14.730 1.00 87.62 76 PHE A O 1
ATOM 592 N N . LEU A 1 77 ? -13.681 5.626 16.152 1.00 87.25 77 LEU A N 1
ATOM 593 C CA . LEU A 1 77 ? -13.598 6.692 17.157 1.00 87.25 77 LEU A CA 1
ATOM 594 C C . LEU A 1 77 ? -13.002 7.979 16.578 1.00 87.25 77 LEU A C 1
ATOM 596 O O . LEU A 1 77 ? -13.612 9.043 16.694 1.00 87.25 77 LEU A O 1
ATOM 600 N N . ALA A 1 78 ? -11.873 7.869 15.874 1.00 86.69 78 ALA A N 1
ATOM 601 C CA . ALA A 1 78 ? -11.216 8.998 15.222 1.00 86.69 78 ALA A CA 1
ATOM 602 C C . ALA A 1 78 ? -12.127 9.697 14.197 1.00 86.69 78 ALA A C 1
ATOM 604 O O . ALA A 1 78 ? -12.140 10.925 14.089 1.00 86.69 78 ALA A O 1
ATOM 605 N N . ALA A 1 79 ? -12.893 8.923 13.423 1.00 86.31 79 ALA A N 1
ATOM 606 C CA . ALA A 1 79 ? -13.834 9.463 12.447 1.00 86.31 79 ALA A CA 1
ATOM 607 C C . ALA A 1 79 ? -15.038 10.137 13.123 1.00 86.31 79 ALA A C 1
ATOM 609 O O . ALA A 1 79 ? -15.430 11.239 12.732 1.00 86.31 79 ALA A O 1
ATOM 610 N N . ARG A 1 80 ? -15.578 9.519 14.179 1.00 86.25 80 ARG A N 1
ATOM 611 C CA . ARG A 1 80 ? -16.671 10.067 14.985 1.00 86.25 80 ARG A CA 1
ATOM 612 C C . ARG A 1 80 ? -16.278 11.404 15.605 1.00 86.25 80 ARG A C 1
ATOM 614 O O . ARG A 1 80 ? -17.030 12.367 15.486 1.00 86.25 80 ARG A O 1
ATOM 621 N N . GLU A 1 81 ? -15.098 11.496 16.207 1.00 85.94 81 GLU A N 1
ATOM 622 C CA . GLU A 1 81 ? -14.570 12.742 16.775 1.00 85.94 81 GLU A CA 1
ATOM 623 C C . GLU A 1 81 ? -14.348 13.813 15.705 1.00 85.94 81 GLU A C 1
ATOM 625 O O . GLU A 1 81 ? -14.756 14.960 15.888 1.00 85.94 81 GLU A O 1
ATOM 630 N N . ALA A 1 82 ? -13.791 13.440 14.548 1.00 85.06 82 ALA A N 1
ATOM 631 C CA . ALA A 1 82 ? -13.612 14.363 13.430 1.00 85.06 82 ALA A CA 1
ATOM 632 C C . ALA A 1 82 ? -14.941 14.923 12.888 1.00 85.06 82 ALA A C 1
ATOM 634 O O . ALA A 1 82 ? -14.951 16.025 12.342 1.00 85.06 82 ALA A O 1
ATOM 635 N N . SER A 1 83 ? -16.049 14.192 13.049 1.00 83.56 83 SER A N 1
ATOM 636 C CA . SER A 1 83 ? -17.387 14.626 12.628 1.00 83.56 83 SER A CA 1
ATOM 637 C C . SER A 1 83 ? -18.102 15.541 13.633 1.00 83.56 83 SER A C 1
ATOM 639 O O . SER A 1 83 ? -19.069 16.207 13.261 1.00 83.56 83 SER A O 1
ATOM 641 N N . GLN A 1 84 ? -17.631 15.630 14.887 1.00 84.44 84 GLN A N 1
ATOM 642 C CA . GLN A 1 84 ? -18.287 16.421 15.941 1.00 84.44 84 GLN A CA 1
ATOM 643 C C . GLN A 1 84 ? -18.468 17.906 15.590 1.00 84.44 84 GLN A C 1
ATOM 645 O O . GLN A 1 84 ? -19.566 18.417 15.814 1.00 84.44 84 GLN A O 1
ATOM 650 N N . PRO A 1 85 ? -17.480 18.613 15.001 1.00 82.56 85 PRO A N 1
ATOM 651 C CA . PRO A 1 85 ? -17.668 20.011 14.612 1.00 82.56 85 PRO A CA 1
ATOM 652 C C . PRO A 1 85 ? -18.798 20.179 13.591 1.00 82.56 85 PRO A C 1
ATOM 654 O O . PRO A 1 85 ? -19.630 21.074 13.720 1.00 82.56 85 PRO A O 1
ATOM 657 N N . THR A 1 86 ? -18.875 19.278 12.608 1.00 82.62 86 THR A N 1
ATOM 658 C CA . THR A 1 86 ? -19.928 19.277 11.584 1.00 82.62 86 THR A CA 1
ATOM 659 C C . THR A 1 86 ? -21.295 18.974 12.193 1.00 82.62 86 THR A C 1
ATOM 661 O O . THR A 1 86 ? -22.263 19.669 11.896 1.00 82.62 86 THR A O 1
ATOM 664 N N . LEU A 1 87 ? -21.383 17.994 13.096 1.00 79.25 87 LEU A N 1
ATOM 665 C CA . LEU A 1 87 ? -22.622 17.695 13.818 1.00 79.25 87 LEU A CA 1
ATOM 666 C C . LEU A 1 87 ? -23.066 18.860 14.706 1.00 79.25 87 LEU A C 1
ATOM 668 O O . LEU A 1 87 ? -24.261 19.118 14.807 1.00 79.25 87 LEU A O 1
ATOM 672 N N . GLY A 1 88 ? -22.128 19.583 15.318 1.00 79.19 88 GLY A N 1
ATOM 673 C CA . GLY A 1 88 ? -22.416 20.788 16.094 1.00 79.19 88 GLY A CA 1
ATOM 674 C C . GLY A 1 88 ? -23.040 21.900 15.248 1.00 79.19 88 GLY A C 1
ATOM 675 O O . GLY A 1 88 ? -23.972 22.556 15.705 1.00 79.19 88 GLY A O 1
ATOM 676 N N . LEU A 1 89 ? -22.586 22.074 14.002 1.00 80.81 89 LEU A N 1
ATOM 677 C CA . LEU A 1 89 ? -23.191 23.016 13.053 1.00 80.81 89 LEU A CA 1
ATOM 678 C C . L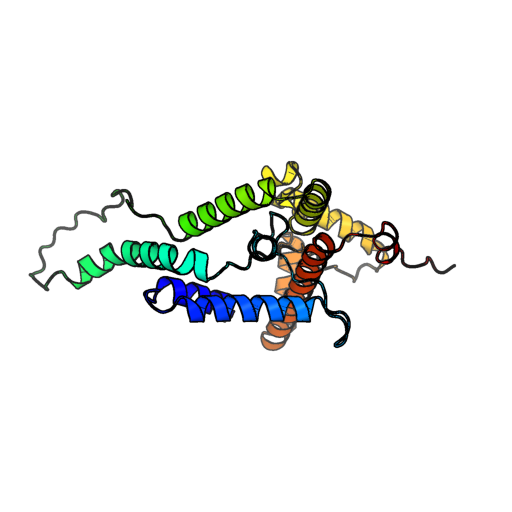EU A 1 89 ? -24.601 22.588 12.631 1.00 80.81 89 LEU A C 1
ATOM 680 O O . LEU A 1 89 ? -25.491 23.427 12.575 1.00 80.81 89 LEU A O 1
ATOM 684 N N . ILE A 1 90 ? -24.814 21.293 12.379 1.00 79.94 90 ILE A N 1
ATOM 685 C CA . ILE A 1 90 ? -26.120 20.750 11.965 1.00 79.94 90 ILE A CA 1
ATOM 686 C C . ILE A 1 90 ? -27.140 20.792 13.114 1.00 79.94 90 ILE A C 1
ATOM 688 O O . ILE A 1 90 ? -28.324 21.014 12.885 1.00 79.94 90 ILE A O 1
ATOM 692 N N . ARG A 1 91 ? -26.693 20.562 14.355 1.00 80.62 91 ARG A N 1
ATOM 693 C CA . ARG A 1 91 ? -27.553 20.524 15.550 1.00 80.62 91 ARG A CA 1
ATOM 694 C C . ARG A 1 91 ? -27.900 21.898 16.108 1.00 80.62 91 ARG A C 1
ATOM 696 O O . ARG A 1 91 ? -28.801 21.974 16.940 1.00 80.62 91 ARG A O 1
ATOM 703 N N . LYS A 1 92 ? -27.206 22.969 15.700 1.00 77.12 92 LYS A N 1
ATOM 704 C CA . LYS A 1 92 ? -27.644 24.326 16.040 1.00 77.12 92 LYS A CA 1
ATOM 705 C C . LYS A 1 92 ? -29.026 24.535 15.407 1.00 77.12 92 LYS A C 1
ATOM 707 O O . LYS A 1 92 ? -29.137 24.421 14.187 1.00 77.12 92 LYS A O 1
ATOM 712 N N . PRO A 1 93 ? -30.077 24.820 16.197 1.00 60.22 93 PRO A N 1
ATOM 713 C CA . PRO A 1 93 ? -31.359 25.214 15.632 1.00 60.22 93 PRO A CA 1
ATOM 714 C C . PRO A 1 93 ? -31.140 26.426 14.721 1.00 60.22 93 PRO A C 1
ATOM 716 O O . PRO A 1 93 ? -30.224 27.212 14.973 1.00 60.22 93 PRO A O 1
ATOM 719 N N . LEU A 1 94 ? -31.992 26.607 13.708 1.00 56.59 94 LEU A N 1
ATOM 720 C CA . LEU A 1 94 ? -32.143 27.860 12.953 1.00 56.59 94 LEU A CA 1
ATOM 721 C C . LEU A 1 94 ? -32.612 28.998 13.889 1.00 56.59 94 LEU A C 1
ATOM 723 O O . LEU A 1 94 ? -33.694 29.553 13.740 1.00 56.59 94 LEU A O 1
ATOM 727 N N . ALA A 1 95 ? -31.828 29.332 14.907 1.00 51.06 95 ALA A N 1
ATOM 728 C CA . ALA A 1 95 ? -32.038 30.471 15.773 1.00 51.06 95 ALA A CA 1
ATOM 729 C C . ALA A 1 95 ? -31.253 31.636 15.173 1.00 51.06 95 ALA A C 1
ATOM 731 O O . ALA A 1 95 ? -30.090 31.820 15.500 1.00 51.06 95 ALA A O 1
ATOM 732 N N . GLN A 1 96 ? -31.938 32.332 14.260 1.00 49.53 96 GLN A N 1
ATOM 733 C CA . GLN A 1 96 ? -31.738 33.703 13.769 1.00 49.53 96 GLN A CA 1
ATOM 734 C C . GLN A 1 96 ? -30.331 34.136 13.287 1.00 49.53 96 GLN A C 1
ATOM 736 O O . GLN A 1 96 ? -29.308 33.820 13.884 1.00 49.53 96 GLN A O 1
ATOM 741 N N . PRO A 1 97 ? -30.256 34.927 12.199 1.00 45.00 97 PRO A N 1
ATOM 742 C CA . PRO A 1 97 ? -28.992 35.413 11.670 1.00 45.00 97 PRO A CA 1
ATOM 743 C C . PRO A 1 97 ? -28.484 36.573 12.534 1.00 45.00 97 PRO A C 1
ATOM 745 O O . PRO A 1 97 ? -28.722 37.737 12.225 1.00 45.00 97 PRO A O 1
ATOM 748 N N . THR A 1 98 ? -27.757 36.285 13.609 1.00 43.91 98 THR A N 1
ATOM 749 C CA . THR A 1 98 ? -26.813 37.266 14.145 1.00 43.91 98 THR A CA 1
ATOM 750 C C . THR A 1 98 ? -25.563 37.222 13.277 1.00 43.91 98 THR A C 1
ATOM 752 O O . THR A 1 98 ? -24.776 36.277 13.308 1.00 43.91 98 THR A O 1
ATOM 755 N N . LEU A 1 99 ? -25.434 38.251 12.437 1.00 44.75 99 LEU A N 1
ATOM 756 C CA . LEU A 1 99 ? -24.215 38.636 11.735 1.00 44.75 99 LEU A CA 1
ATOM 757 C C . LEU A 1 99 ? -23.124 38.965 12.763 1.00 44.75 99 LEU A C 1
ATOM 759 O O . LEU A 1 99 ? -22.850 40.128 13.022 1.00 44.75 99 LEU A O 1
ATOM 763 N N . ASP A 1 100 ? -22.494 37.944 13.332 1.00 39.62 100 ASP A N 1
ATOM 764 C CA . ASP A 1 100 ? -21.180 38.078 13.950 1.00 39.62 100 ASP A CA 1
ATOM 765 C C . ASP A 1 100 ? -20.207 37.186 13.182 1.00 39.62 100 ASP A C 1
ATOM 767 O O . ASP A 1 100 ? -20.073 35.984 13.410 1.00 39.62 100 ASP A O 1
ATOM 771 N N . GLN A 1 101 ? -19.541 37.803 12.204 1.00 47.22 101 GLN A N 1
ATOM 772 C CA . GLN A 1 101 ? -18.437 37.231 11.434 1.00 47.22 101 GLN A CA 1
ATOM 773 C C . GLN A 1 101 ? -17.152 37.172 12.276 1.00 47.22 101 GLN A C 1
ATOM 775 O O . GLN A 1 101 ? -16.096 37.658 11.869 1.00 47.22 101 GLN A O 1
ATOM 780 N N . SER A 1 102 ? -17.201 36.556 13.454 1.00 41.25 102 SER A N 1
ATOM 781 C CA . SER A 1 102 ? -15.983 36.173 14.165 1.00 41.25 102 SER A CA 1
ATOM 782 C C . SER A 1 102 ? -15.516 34.813 13.641 1.00 41.25 102 SER A C 1
ATOM 784 O O . SER A 1 102 ? -16.035 33.766 14.005 1.00 41.25 102 SER A O 1
ATOM 786 N N . GLN A 1 103 ? -14.591 34.906 12.681 1.00 45.44 103 GLN A N 1
ATOM 787 C CA . GLN A 1 103 ? -13.512 33.988 12.287 1.00 45.44 103 GLN A CA 1
ATOM 788 C C . GLN A 1 103 ? -13.658 32.477 12.591 1.00 45.44 103 GLN A C 1
ATOM 790 O O . GLN A 1 103 ? -13.944 32.074 13.718 1.00 45.44 103 GLN A O 1
ATOM 795 N N . PRO A 1 104 ? -13.323 31.586 11.633 1.00 42.12 104 PRO A N 1
ATOM 796 C CA . PRO A 1 104 ? -13.233 30.161 11.925 1.00 42.12 104 PRO A CA 1
ATOM 797 C C . PRO A 1 104 ? -12.187 29.944 13.024 1.00 42.12 104 PRO A C 1
ATOM 799 O O . PRO A 1 104 ? -11.035 30.332 12.854 1.00 42.12 104 PRO A O 1
ATOM 802 N N . ASN A 1 105 ? -12.596 29.311 14.130 1.00 43.88 105 ASN A N 1
ATOM 803 C CA . ASN A 1 105 ? -11.733 28.812 15.205 1.00 43.88 105 ASN A CA 1
ATOM 804 C C . ASN A 1 105 ? -10.675 27.838 14.642 1.00 43.88 105 ASN A C 1
ATOM 806 O O . ASN A 1 105 ? -10.777 26.617 14.769 1.00 43.88 105 ASN A O 1
ATOM 810 N N . GLN A 1 106 ? -9.641 28.374 14.000 1.00 43.16 106 GLN A N 1
ATOM 811 C CA . GLN A 1 106 ? -8.393 27.696 13.687 1.00 43.16 106 GLN A CA 1
ATOM 812 C C . GLN A 1 106 ? -7.534 27.742 14.950 1.00 43.16 106 GLN A C 1
ATOM 814 O O . GLN A 1 106 ? -6.684 28.610 15.101 1.00 43.16 106 GLN A O 1
ATOM 819 N N . GLY A 1 107 ? -7.790 26.851 15.906 1.00 45.00 107 GLY A N 1
ATOM 820 C CA . GLY A 1 107 ? -6.963 26.846 17.113 1.00 45.00 107 GLY A CA 1
ATOM 821 C C . GLY A 1 107 ? -7.375 25.934 18.254 1.00 45.00 107 GLY A C 1
ATOM 822 O O . GLY A 1 107 ? -6.590 25.789 19.183 1.00 45.00 107 GLY A O 1
ATOM 823 N N . GLN A 1 108 ? -8.541 25.280 18.223 1.00 46.31 108 GLN A N 1
ATOM 824 C CA . GLN A 1 108 ? -8.806 24.255 19.233 1.00 46.31 108 GLN A CA 1
ATOM 825 C C . GLN A 1 108 ? -7.961 23.009 18.927 1.00 46.31 108 GLN A C 1
ATOM 827 O O . GLN A 1 108 ? -8.100 22.440 17.837 1.00 46.31 108 GLN A O 1
ATOM 832 N N . PRO A 1 109 ? -7.085 22.564 19.852 1.00 48.22 109 PRO A N 1
ATOM 833 C CA . PRO A 1 109 ? -6.368 21.312 19.687 1.00 48.22 109 PRO A CA 1
ATOM 834 C C . PRO A 1 109 ? -7.399 20.199 19.517 1.00 48.22 109 PRO A C 1
ATOM 836 O O . PRO A 1 109 ? -8.298 20.047 20.346 1.00 48.22 109 PRO A O 1
ATOM 839 N N . ARG A 1 110 ? -7.295 19.415 18.438 1.00 57.28 110 ARG A N 1
ATOM 840 C CA . ARG A 1 110 ? -8.045 18.160 18.353 1.00 57.28 110 ARG A CA 1
ATOM 841 C C . ARG A 1 110 ? -7.571 17.291 19.520 1.00 57.28 110 ARG A C 1
ATOM 843 O O . ARG A 1 110 ? -6.446 16.808 19.483 1.00 57.28 110 ARG A O 1
ATOM 850 N N . LEU A 1 111 ? -8.404 17.126 20.550 1.00 59.00 111 LEU A N 1
ATOM 851 C CA . LEU A 1 111 ? -8.116 16.227 21.678 1.00 59.00 111 LEU A CA 1
ATOM 852 C C . LEU A 1 111 ? -8.032 14.755 21.234 1.00 59.00 111 LEU A C 1
ATOM 854 O O . LEU A 1 111 ? -7.403 13.941 21.901 1.00 59.00 111 LEU A O 1
ATOM 858 N N . GLY A 1 112 ? -8.658 14.438 20.102 1.00 69.19 112 GLY A N 1
ATOM 859 C CA . GLY A 1 112 ? -8.763 13.107 19.525 1.00 69.19 112 GLY A CA 1
ATOM 860 C C . GLY A 1 112 ? -7.627 12.704 18.590 1.00 69.19 112 GLY A C 1
ATOM 861 O O . GLY A 1 112 ? -7.080 13.535 17.854 1.00 69.19 112 GLY A O 1
ATOM 862 N N . LYS A 1 113 ? -7.326 11.400 18.537 1.00 82.19 113 LYS A N 1
ATOM 863 C CA . LYS A 1 113 ? -6.398 10.843 17.543 1.00 82.19 113 LYS A CA 1
ATOM 864 C C . LYS A 1 113 ? -6.998 10.971 16.147 1.00 82.19 113 LYS A C 1
ATOM 866 O O . LYS A 1 113 ? -8.127 10.579 15.878 1.00 82.19 113 LYS A O 1
ATOM 871 N N . THR A 1 114 ? -6.209 11.459 15.202 1.00 85.19 114 THR A N 1
ATOM 872 C CA . THR A 1 114 ? -6.576 11.421 13.783 1.00 85.19 114 THR A CA 1
ATOM 873 C C . THR A 1 114 ? -6.452 10.002 13.225 1.00 85.19 114 THR A C 1
ATOM 875 O O . THR A 1 114 ? -5.595 9.228 13.649 1.00 85.19 114 THR A O 1
ATOM 878 N N . ALA A 1 115 ? -7.212 9.676 12.174 1.00 80.69 115 ALA A N 1
ATOM 879 C CA . ALA A 1 115 ? -7.082 8.387 11.481 1.00 80.69 115 ALA A CA 1
ATOM 880 C C . ALA A 1 115 ? -5.643 8.110 10.990 1.00 80.69 115 ALA A C 1
ATOM 882 O O . ALA A 1 115 ? -5.211 6.961 10.913 1.00 80.69 115 ALA A O 1
ATOM 883 N N . GLN A 1 116 ? -4.881 9.160 10.666 1.00 81.62 116 GLN A N 1
ATOM 884 C CA . GLN A 1 116 ? -3.472 9.032 10.300 1.00 81.62 116 GLN A CA 1
ATOM 885 C C . GLN A 1 116 ? -2.594 8.671 11.507 1.00 81.62 116 GLN A C 1
ATOM 887 O O . GLN A 1 116 ? -1.691 7.848 11.362 1.00 81.62 116 GLN A O 1
ATOM 892 N N . GLN A 1 117 ? -2.843 9.265 12.677 1.00 84.56 117 GLN A N 1
ATOM 893 C CA . GLN A 1 117 ? -2.143 8.922 13.919 1.00 84.56 117 GLN A CA 1
ATOM 894 C C . GLN A 1 117 ? -2.456 7.490 14.349 1.00 84.56 117 GLN A C 1
ATOM 896 O O . GLN A 1 117 ? -1.514 6.742 14.579 1.00 84.56 117 GLN A O 1
ATOM 901 N N . VAL A 1 118 ? -3.727 7.071 14.312 1.00 84.00 118 VAL A N 1
ATOM 902 C CA . VAL A 1 118 ? -4.139 5.681 14.585 1.00 84.00 118 VAL A CA 1
ATOM 903 C C . VAL A 1 118 ? -3.345 4.693 13.725 1.00 84.00 118 VAL A C 1
ATOM 905 O O . VAL A 1 118 ? -2.743 3.751 14.235 1.00 84.00 118 VAL A O 1
ATOM 908 N N . LEU A 1 119 ? -3.258 4.941 12.414 1.00 81.25 119 LEU A N 1
ATOM 909 C CA . LEU A 1 119 ? -2.484 4.089 11.507 1.00 81.25 119 LEU A CA 1
ATOM 910 C C . LEU A 1 119 ? -0.977 4.122 11.801 1.00 81.25 119 LEU A C 1
ATOM 912 O O . LEU A 1 119 ? -0.312 3.093 11.696 1.00 81.25 119 LEU A O 1
ATOM 916 N N . LYS A 1 120 ? -0.405 5.286 12.130 1.00 81.00 120 LYS A N 1
ATOM 917 C CA . LYS A 1 120 ? 1.026 5.403 12.460 1.00 81.00 120 LYS A CA 1
ATOM 918 C C . LYS A 1 120 ? 1.363 4.666 13.756 1.00 81.00 120 LYS A C 1
ATOM 920 O O . LYS A 1 120 ? 2.340 3.922 13.771 1.00 81.00 120 LYS A O 1
ATOM 925 N N . GLU A 1 121 ? 0.560 4.844 14.799 1.00 85.31 121 GLU A N 1
ATOM 926 C CA . GLU A 1 121 ? 0.734 4.196 16.101 1.00 85.31 121 GLU A CA 1
ATOM 927 C C . GLU A 1 121 ? 0.586 2.682 15.991 1.00 85.31 121 GLU A C 1
ATOM 929 O O . GLU A 1 121 ? 1.487 1.960 16.409 1.00 85.31 121 GLU A O 1
ATOM 934 N N . ALA A 1 122 ? -0.473 2.199 15.333 1.00 83.25 122 ALA A N 1
ATOM 935 C CA . ALA A 1 122 ? -0.681 0.769 15.129 1.00 83.25 122 ALA A CA 1
ATOM 936 C C . ALA A 1 122 ? 0.470 0.124 14.340 1.00 83.25 122 ALA A C 1
ATOM 938 O O . ALA A 1 122 ? 0.927 -0.966 14.674 1.00 83.25 122 ALA A O 1
ATOM 939 N N . ASN A 1 123 ? 0.988 0.811 13.318 1.00 81.31 123 ASN A N 1
ATOM 940 C CA . ASN A 1 123 ? 2.146 0.326 12.567 1.00 81.31 123 ASN A CA 1
ATOM 941 C C . ASN A 1 123 ? 3.431 0.325 13.405 1.00 81.31 123 ASN A C 1
ATOM 943 O O . ASN A 1 123 ? 4.221 -0.608 13.284 1.00 81.31 123 ASN A O 1
ATOM 947 N N . LYS A 1 124 ? 3.644 1.341 14.252 1.00 82.00 124 LYS A N 1
ATOM 948 C CA . LYS A 1 124 ? 4.814 1.423 15.138 1.00 82.00 124 LYS A CA 1
ATOM 949 C C . LYS A 1 124 ? 4.780 0.332 16.209 1.00 82.00 124 LYS A C 1
ATOM 951 O O . LYS A 1 124 ? 5.783 -0.346 16.398 1.00 82.00 124 LYS A O 1
ATOM 956 N N . ALA A 1 125 ? 3.634 0.137 16.861 1.00 83.12 125 ALA A N 1
ATOM 957 C CA . ALA A 1 125 ? 3.441 -0.909 17.862 1.00 83.12 125 ALA A CA 1
ATOM 958 C C . ALA A 1 125 ? 3.634 -2.305 17.254 1.00 83.12 125 ALA A C 1
ATOM 960 O O . ALA A 1 125 ? 4.352 -3.132 17.810 1.00 83.12 125 ALA A O 1
ATOM 961 N N . ARG A 1 126 ? 3.076 -2.539 16.059 1.00 81.31 126 ARG A N 1
ATOM 962 C CA . ARG A 1 126 ? 3.243 -3.805 15.337 1.00 81.31 126 ARG A CA 1
ATOM 963 C C . ARG A 1 126 ? 4.692 -4.060 14.940 1.00 81.31 126 ARG A C 1
ATOM 965 O O . ARG A 1 126 ? 5.145 -5.191 15.047 1.00 81.31 126 ARG A O 1
ATOM 972 N N . LEU A 1 127 ? 5.415 -3.034 14.492 1.00 78.88 127 LEU A N 1
ATOM 973 C CA . LEU A 1 127 ? 6.837 -3.166 14.186 1.00 78.88 127 LEU A CA 1
ATOM 974 C C . LEU A 1 127 ? 7.650 -3.516 15.435 1.00 78.88 127 LEU A C 1
ATOM 976 O O . LEU A 1 127 ? 8.493 -4.398 15.353 1.00 78.88 127 LEU A O 1
ATOM 980 N N . ALA A 1 128 ? 7.382 -2.862 16.567 1.00 80.88 128 ALA A N 1
ATOM 981 C CA . ALA A 1 128 ? 8.069 -3.152 17.823 1.00 80.88 128 ALA A CA 1
ATOM 982 C C . ALA A 1 128 ? 7.848 -4.609 18.262 1.00 80.88 128 ALA A C 1
ATOM 984 O O . ALA A 1 128 ? 8.821 -5.349 18.371 1.00 80.88 128 ALA A O 1
ATOM 985 N N . GLY A 1 129 ? 6.589 -5.048 18.378 1.00 78.56 129 GLY A N 1
ATOM 986 C CA . GLY A 1 129 ? 6.281 -6.431 18.766 1.00 78.56 129 GLY A CA 1
ATOM 987 C C . GLY A 1 129 ? 6.819 -7.459 17.767 1.00 78.56 129 GLY A C 1
ATOM 988 O O . GLY A 1 129 ? 7.418 -8.456 18.150 1.00 78.56 129 GLY A O 1
ATOM 989 N N . PHE A 1 130 ? 6.716 -7.181 16.463 1.00 73.69 130 PHE A N 1
ATOM 990 C CA . PHE A 1 130 ? 7.273 -8.073 15.446 1.00 73.69 130 PHE A CA 1
ATOM 991 C C . PHE A 1 130 ? 8.797 -8.208 15.542 1.00 73.69 130 PHE A C 1
ATOM 993 O O . PHE A 1 130 ? 9.313 -9.281 15.261 1.00 73.69 130 PHE A O 1
ATOM 1000 N N . LEU A 1 131 ? 9.529 -7.146 15.898 1.00 72.56 131 LEU A N 1
ATOM 1001 C CA . LEU A 1 131 ? 10.989 -7.191 16.029 1.00 72.56 131 LEU A CA 1
ATOM 1002 C C . LEU A 1 131 ? 11.456 -7.942 17.281 1.00 72.56 131 LEU A C 1
ATOM 1004 O O . LEU A 1 131 ? 12.520 -8.564 17.227 1.00 72.56 131 LEU A O 1
ATOM 1008 N N . GLU A 1 132 ? 10.685 -7.887 18.368 1.00 75.12 132 GLU A N 1
ATOM 1009 C CA . GLU A 1 132 ? 10.946 -8.638 19.603 1.00 75.12 132 GLU A CA 1
ATOM 1010 C C . GLU A 1 132 ? 10.819 -10.149 19.370 1.00 75.12 132 GLU A C 1
ATOM 1012 O O . GLU A 1 132 ? 11.705 -10.907 19.766 1.00 75.12 132 GLU A O 1
ATOM 1017 N N . ASP A 1 133 ? 9.801 -10.568 18.615 1.00 70.62 133 ASP A N 1
ATOM 1018 C CA . ASP A 1 133 ? 9.515 -11.982 18.338 1.00 70.62 133 ASP A CA 1
ATOM 1019 C C . ASP A 1 133 ? 10.342 -12.577 17.180 1.00 70.62 133 ASP A C 1
ATOM 1021 O O . ASP A 1 133 ? 10.262 -13.776 16.897 1.00 70.62 133 ASP A O 1
ATOM 1025 N N . LEU A 1 134 ? 11.127 -11.762 16.462 1.00 66.00 134 LEU A N 1
ATOM 1026 C CA . LEU A 1 134 ? 11.769 -12.197 15.222 1.00 66.00 134 LEU A CA 1
ATOM 1027 C C . LEU A 1 134 ? 13.128 -12.884 15.432 1.00 66.00 134 LEU A C 1
ATOM 1029 O O . LEU A 1 134 ? 14.061 -12.252 15.958 1.00 66.00 134 LEU A O 1
ATOM 1033 N N . PRO A 1 135 ? 13.320 -14.102 14.878 1.00 66.88 135 PRO A N 1
ATOM 1034 C CA . PRO A 1 135 ? 14.642 -14.705 14.754 1.00 66.88 135 PRO A CA 1
ATOM 1035 C C . PRO A 1 135 ? 15.604 -13.786 13.986 1.00 66.88 135 PRO A C 1
ATOM 1037 O O . PRO A 1 135 ? 15.211 -13.082 13.053 1.00 66.88 135 PRO A O 1
ATOM 1040 N N . ALA A 1 136 ? 16.890 -13.799 14.344 1.00 63.84 136 ALA A N 1
ATOM 1041 C CA . ALA A 1 136 ? 17.888 -12.894 13.761 1.00 63.84 136 ALA A CA 1
ATOM 1042 C C . ALA A 1 136 ? 17.985 -12.988 12.221 1.00 63.84 136 ALA A C 1
ATOM 1044 O O . ALA A 1 136 ? 18.148 -11.970 11.548 1.00 63.84 136 ALA A O 1
ATOM 1045 N N . SER A 1 137 ? 17.798 -14.182 11.647 1.00 56.91 137 SER A N 1
ATOM 1046 C CA . SER A 1 137 ? 17.764 -14.414 10.193 1.00 56.91 137 SER A CA 1
ATOM 1047 C C . SER A 1 137 ? 16.618 -13.672 9.494 1.00 56.91 137 SER A C 1
ATOM 1049 O O . SER A 1 137 ? 16.799 -13.106 8.415 1.00 56.91 137 SER A O 1
ATOM 1051 N N . TYR A 1 138 ? 15.458 -13.588 10.142 1.00 61.38 138 TYR A N 1
ATOM 1052 C CA . TYR A 1 138 ? 14.280 -12.902 9.619 1.00 61.38 138 TYR A CA 1
ATOM 1053 C C . TYR A 1 138 ? 14.447 -11.375 9.648 1.00 61.38 138 TYR A C 1
ATOM 1055 O O . TYR A 1 138 ? 13.885 -10.680 8.801 1.00 61.38 138 TYR A O 1
ATOM 1063 N N . ARG A 1 139 ? 15.255 -10.827 10.572 1.00 65.19 139 ARG A N 1
ATOM 1064 C CA . ARG A 1 139 ? 15.541 -9.379 10.617 1.00 65.19 139 ARG A CA 1
ATOM 1065 C C . ARG A 1 139 ? 16.344 -8.931 9.403 1.00 65.19 139 ARG A C 1
ATOM 1067 O O . ARG A 1 139 ? 16.017 -7.902 8.814 1.00 65.19 139 ARG A O 1
ATOM 1074 N N . HIS A 1 140 ? 17.349 -9.712 9.007 1.00 59.62 140 HIS A N 1
ATOM 1075 C CA . HIS A 1 140 ? 18.149 -9.428 7.816 1.00 59.62 140 HIS A CA 1
ATOM 1076 C C . HIS A 1 140 ? 17.315 -9.533 6.538 1.00 59.62 140 HIS A C 1
ATOM 1078 O O . HIS A 1 140 ? 17.319 -8.592 5.751 1.00 59.62 140 HIS A O 1
ATOM 1084 N N . ALA A 1 141 ? 16.519 -10.595 6.381 1.00 58.72 141 ALA A N 1
ATOM 1085 C CA . ALA A 1 141 ? 15.636 -10.751 5.224 1.00 58.72 141 ALA A CA 1
ATOM 1086 C C . ALA A 1 141 ? 14.557 -9.648 5.147 1.00 58.72 141 ALA A C 1
ATOM 1088 O O . ALA A 1 141 ? 14.223 -9.171 4.063 1.00 58.72 141 ALA A O 1
ATOM 1089 N N . ARG A 1 142 ? 14.046 -9.170 6.294 1.00 68.69 142 ARG A N 1
ATOM 1090 C CA . ARG A 1 142 ? 13.145 -8.006 6.358 1.00 68.69 142 ARG A CA 1
ATOM 1091 C C . ARG A 1 142 ? 13.832 -6.723 5.900 1.00 68.69 142 ARG A C 1
ATOM 1093 O O . ARG A 1 142 ? 13.224 -5.972 5.150 1.00 68.69 142 ARG A O 1
ATOM 1100 N N . LEU A 1 143 ? 15.057 -6.454 6.355 1.00 64.62 143 LEU A N 1
ATOM 1101 C CA . LEU A 1 143 ? 15.821 -5.270 5.943 1.00 64.62 143 LEU A CA 1
ATOM 1102 C C . LEU A 1 143 ? 16.174 -5.321 4.453 1.00 64.62 143 LEU A C 1
ATOM 1104 O O . LEU A 1 143 ? 16.059 -4.313 3.761 1.00 64.62 143 LEU A O 1
ATOM 1108 N N . GLU A 1 144 ? 16.524 -6.501 3.946 1.00 60.03 144 GLU A N 1
ATOM 1109 C CA . GLU A 1 144 ? 16.761 -6.730 2.522 1.00 60.03 144 GLU A CA 1
ATOM 1110 C C . GLU A 1 144 ? 15.488 -6.461 1.707 1.00 60.03 144 GLU A C 1
ATOM 1112 O O . GLU A 1 144 ? 15.500 -5.701 0.742 1.00 60.03 144 GLU A O 1
ATOM 1117 N N . ASN A 1 145 ? 14.345 -6.980 2.155 1.00 60.56 145 ASN A N 1
ATOM 1118 C CA . ASN A 1 145 ? 13.062 -6.691 1.530 1.00 60.56 145 ASN A CA 1
ATOM 1119 C C . ASN A 1 145 ? 12.642 -5.233 1.680 1.00 60.56 145 ASN A C 1
ATOM 1121 O O . ASN A 1 145 ? 12.140 -4.669 0.722 1.00 60.56 145 ASN A O 1
ATOM 1125 N N . ALA A 1 146 ? 12.871 -4.577 2.814 1.00 59.75 146 ALA A N 1
ATOM 1126 C CA . ALA A 1 146 ? 12.628 -3.143 2.950 1.00 59.75 146 ALA A CA 1
ATOM 1127 C C . ALA A 1 146 ? 13.438 -2.344 1.913 1.00 59.75 146 ALA A C 1
ATOM 1129 O O . ALA A 1 146 ? 12.901 -1.409 1.320 1.00 59.75 146 ALA A O 1
ATOM 1130 N N . SER A 1 147 ? 14.674 -2.771 1.632 1.00 58.69 147 SER A N 1
ATOM 1131 C CA . SER A 1 147 ? 15.536 -2.209 0.584 1.00 58.69 147 SER A CA 1
ATOM 1132 C C . SER A 1 147 ? 14.990 -2.462 -0.829 1.00 58.69 147 SER A C 1
ATOM 1134 O O . SER A 1 147 ? 14.968 -1.553 -1.659 1.00 58.69 147 SER A O 1
ATOM 1136 N N . TYR A 1 148 ? 14.461 -3.659 -1.112 1.00 52.56 148 TYR A N 1
ATOM 1137 C CA . TYR A 1 148 ? 13.814 -3.953 -2.401 1.00 52.56 148 TYR A CA 1
ATOM 1138 C C . TYR A 1 148 ? 12.456 -3.257 -2.576 1.00 52.56 148 TYR A C 1
ATOM 1140 O O . TYR A 1 148 ? 12.061 -2.918 -3.694 1.00 52.56 148 TYR A O 1
ATOM 1148 N N . LEU A 1 149 ? 11.724 -3.068 -1.477 1.00 52.09 149 LEU A N 1
ATOM 1149 C CA . LEU A 1 149 ? 10.329 -2.631 -1.443 1.00 52.09 149 LEU A CA 1
ATOM 1150 C C . LEU A 1 149 ? 10.160 -1.126 -1.225 1.00 52.09 149 LEU A C 1
ATOM 1152 O O . LEU A 1 149 ? 9.069 -0.592 -1.437 1.00 52.09 149 LEU A O 1
ATOM 1156 N N . GLY A 1 150 ? 11.240 -0.415 -0.910 1.00 48.66 150 GLY A N 1
ATOM 1157 C CA . GLY A 1 150 ? 11.277 1.033 -0.950 1.00 48.66 150 GLY A CA 1
ATOM 1158 C C . GLY A 1 150 ? 12.696 1.553 -1.180 1.00 48.66 150 GLY A C 1
ATOM 1159 O O . GLY A 1 150 ? 13.622 1.094 -0.521 1.00 48.66 150 GLY A O 1
ATOM 1160 N N . PRO A 1 151 ? 12.883 2.588 -2.018 1.00 42.41 151 PRO A N 1
ATOM 1161 C CA . PRO A 1 151 ? 14.158 3.310 -2.084 1.00 42.41 151 PRO A CA 1
ATOM 1162 C C . PRO A 1 151 ? 14.571 3.867 -0.703 1.00 42.41 151 PRO A C 1
ATOM 1164 O O . PRO A 1 151 ? 15.755 4.048 -0.461 1.00 42.41 151 PRO A O 1
ATOM 1167 N N . ILE A 1 152 ? 13.605 4.055 0.213 1.00 48.22 152 ILE A N 1
ATOM 1168 C CA . ILE A 1 152 ? 13.691 4.717 1.533 1.00 48.22 152 ILE A CA 1
ATOM 1169 C C . ILE A 1 152 ? 14.486 3.927 2.597 1.00 48.22 152 ILE A C 1
ATOM 1171 O O . ILE A 1 152 ? 14.806 4.467 3.652 1.00 48.22 152 ILE A O 1
ATOM 1175 N N . SER A 1 153 ? 14.835 2.659 2.354 1.00 44.06 153 SER A N 1
ATOM 1176 C CA . SER A 1 153 ? 15.616 1.878 3.327 1.00 44.06 153 SER A CA 1
ATOM 1177 C C . SER A 1 153 ? 17.126 2.149 3.275 1.00 44.06 153 SER A C 1
ATOM 1179 O O . SER A 1 153 ? 17.811 1.803 4.239 1.00 44.06 153 SER A O 1
ATOM 1181 N N . LYS A 1 154 ? 17.652 2.754 2.199 1.00 51.62 154 LYS A N 1
ATOM 1182 C CA . LYS A 1 154 ? 19.002 3.335 2.229 1.00 51.62 154 LYS A CA 1
ATOM 1183 C C . LYS A 1 154 ? 18.978 4.545 3.159 1.00 51.62 154 LYS A C 1
ATOM 1185 O O . LYS A 1 154 ? 18.037 5.334 3.099 1.00 51.62 154 LYS A O 1
ATOM 1190 N N . ASP A 1 155 ? 20.009 4.733 3.979 1.00 51.84 155 ASP A N 1
ATOM 1191 C CA . ASP A 1 155 ? 20.074 5.901 4.870 1.00 51.84 155 ASP A CA 1
ATOM 1192 C C . ASP A 1 155 ? 19.998 7.227 4.086 1.00 51.84 155 ASP A C 1
ATOM 1194 O O . ASP A 1 155 ? 19.316 8.150 4.522 1.00 51.84 155 ASP A O 1
ATOM 1198 N N . SER A 1 156 ? 20.520 7.256 2.851 1.00 46.91 156 SER A N 1
ATOM 1199 C CA . SER A 1 156 ? 20.382 8.375 1.900 1.00 46.91 156 SER A CA 1
ATOM 1200 C C . SER A 1 156 ? 18.933 8.731 1.545 1.00 46.91 156 SER A C 1
ATOM 1202 O O . SER A 1 156 ? 18.620 9.872 1.222 1.00 46.91 156 SER A O 1
ATOM 1204 N N . ALA A 1 157 ? 18.022 7.765 1.604 1.00 49.38 157 ALA A N 1
ATOM 1205 C CA . ALA A 1 157 ? 16.632 7.942 1.217 1.00 49.38 157 ALA A CA 1
ATOM 1206 C C . ALA A 1 157 ? 15.712 8.273 2.397 1.00 49.38 157 ALA A C 1
ATOM 1208 O O . ALA A 1 157 ? 14.551 8.620 2.181 1.00 49.38 157 ALA A O 1
ATOM 1209 N N . LYS A 1 158 ? 16.218 8.198 3.636 1.00 55.16 158 LYS A N 1
ATOM 1210 C CA . LYS A 1 158 ? 15.588 8.854 4.790 1.00 55.16 158 LYS A CA 1
ATOM 1211 C C . LYS A 1 158 ? 15.787 10.371 4.734 1.00 55.16 158 LYS A C 1
ATOM 1213 O O . LYS A 1 158 ? 14.917 11.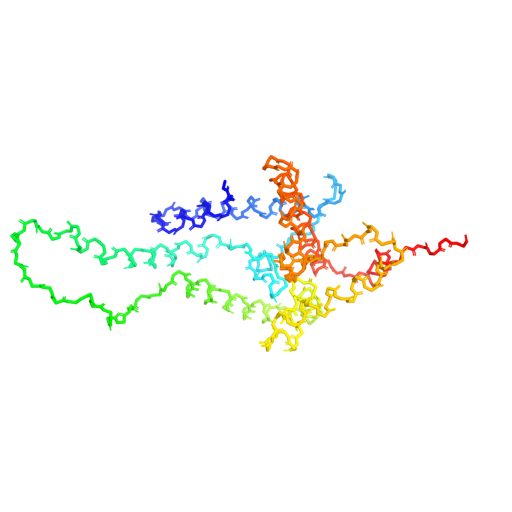094 5.209 1.00 55.16 158 LYS A O 1
ATOM 1218 N N . GLU A 1 159 ? 16.896 10.822 4.146 1.00 59.41 159 GLU A N 1
ATOM 1219 C CA . GLU A 1 159 ? 17.220 12.240 3.951 1.00 59.41 159 GLU A CA 1
ATOM 1220 C C . GLU A 1 159 ? 16.555 12.810 2.691 1.00 59.41 159 GLU A C 1
ATOM 1222 O O . GLU A 1 159 ? 15.855 13.817 2.782 1.00 59.41 159 GLU A O 1
ATOM 1227 N N . ASP A 1 160 ? 16.694 12.141 1.538 1.00 66.94 160 ASP A N 1
ATOM 1228 C CA . ASP A 1 160 ? 16.013 12.528 0.297 1.00 66.94 160 ASP A CA 1
ATOM 1229 C C . ASP A 1 160 ? 15.573 11.305 -0.548 1.00 66.94 160 ASP A C 1
ATOM 1231 O O . ASP A 1 160 ? 16.341 10.737 -1.338 1.00 66.94 160 ASP A O 1
ATOM 1235 N N . PRO A 1 161 ? 14.298 10.888 -0.425 1.00 63.78 161 PRO A N 1
ATOM 1236 C CA . PRO A 1 161 ? 13.726 9.792 -1.206 1.00 63.78 161 PRO A CA 1
ATOM 1237 C C . PRO A 1 161 ? 13.795 9.995 -2.727 1.00 63.78 161 PRO A C 1
ATOM 1239 O O . PRO A 1 161 ? 13.850 9.014 -3.475 1.00 63.78 161 PRO A O 1
ATOM 1242 N N . TYR A 1 162 ? 13.751 11.244 -3.200 1.00 68.62 162 TYR A N 1
ATOM 1243 C CA . TYR A 1 162 ? 13.626 11.551 -4.625 1.00 68.62 162 TYR A CA 1
ATOM 1244 C C . TYR A 1 162 ? 14.967 11.456 -5.351 1.00 68.62 162 TYR A C 1
ATOM 1246 O O . TYR A 1 162 ? 15.011 10.937 -6.470 1.00 68.62 162 TYR A O 1
ATOM 1254 N N . SER A 1 163 ? 16.067 11.879 -4.722 1.00 71.31 163 SER A N 1
ATOM 1255 C CA . SER A 1 163 ? 17.409 11.676 -5.281 1.00 71.31 163 SER A CA 1
ATOM 1256 C C . SER A 1 163 ? 17.774 10.198 -5.372 1.00 71.31 163 SER A C 1
ATOM 1258 O O . SER A 1 163 ? 18.271 9.771 -6.412 1.00 71.31 163 SER A O 1
ATOM 1260 N N . THR A 1 164 ? 17.436 9.396 -4.356 1.00 72.25 164 THR A N 1
ATOM 1261 C CA . THR A 1 164 ? 17.693 7.945 -4.381 1.00 72.25 164 THR A CA 1
ATOM 1262 C C . THR A 1 164 ? 16.887 7.243 -5.483 1.00 72.25 164 THR A C 1
ATOM 1264 O O . THR A 1 164 ? 17.402 6.361 -6.171 1.00 72.25 164 THR A O 1
ATOM 1267 N N . LEU A 1 165 ? 15.627 7.646 -5.698 1.00 72.75 165 LEU A N 1
ATOM 1268 C CA . LEU A 1 165 ? 14.816 7.153 -6.820 1.00 72.75 165 LEU A CA 1
ATOM 1269 C C . LEU A 1 165 ? 15.429 7.504 -8.173 1.00 72.75 165 LEU A C 1
ATOM 1271 O O . LEU A 1 165 ? 15.473 6.654 -9.062 1.00 72.75 165 LEU A O 1
ATOM 1275 N N . ARG A 1 166 ? 15.900 8.744 -8.321 1.00 79.75 166 ARG A N 1
ATOM 1276 C CA . ARG A 1 166 ? 16.531 9.216 -9.552 1.00 79.75 166 ARG A CA 1
ATOM 1277 C C . ARG A 1 166 ? 17.817 8.447 -9.849 1.00 79.75 166 ARG A C 1
ATOM 1279 O O . ARG A 1 166 ? 17.967 7.956 -10.960 1.00 79.75 166 ARG A O 1
ATOM 1286 N N . GLU A 1 167 ? 18.691 8.277 -8.860 1.00 81.31 167 GLU A N 1
ATOM 1287 C CA . GLU A 1 167 ? 19.941 7.520 -9.003 1.00 81.31 167 GLU A CA 1
ATOM 1288 C C . GLU A 1 167 ? 19.669 6.061 -9.407 1.00 81.31 167 GLU A C 1
ATOM 1290 O O . GLU A 1 167 ? 20.236 5.554 -10.378 1.00 81.31 167 GLU A O 1
ATOM 1295 N N . ALA A 1 168 ? 18.735 5.396 -8.717 1.00 80.38 168 ALA A N 1
ATOM 1296 C CA . ALA A 1 168 ? 18.339 4.032 -9.053 1.00 80.38 168 ALA A CA 1
ATOM 1297 C C . ALA A 1 168 ? 17.768 3.942 -10.478 1.00 80.38 168 ALA A C 1
ATOM 1299 O O . ALA A 1 168 ? 18.050 2.983 -11.202 1.00 80.38 168 ALA A O 1
ATOM 1300 N N . ALA A 1 169 ? 16.986 4.938 -10.903 1.00 82.25 169 ALA A N 1
ATOM 1301 C CA . ALA A 1 169 ? 16.448 4.989 -12.253 1.00 82.25 169 ALA A CA 1
ATOM 1302 C C . ALA A 1 169 ? 17.550 5.176 -13.308 1.00 82.25 169 ALA A C 1
ATOM 1304 O O . ALA A 1 169 ? 17.593 4.438 -14.294 1.00 82.25 169 ALA A O 1
ATOM 1305 N N . GLU A 1 170 ? 18.488 6.094 -13.083 1.00 84.44 170 GLU A N 1
ATOM 1306 C CA . GLU A 1 170 ? 19.633 6.329 -13.968 1.00 84.44 170 GLU A CA 1
ATOM 1307 C C . GLU A 1 170 ? 20.503 5.075 -14.121 1.00 84.44 170 GLU A C 1
ATOM 1309 O O . GLU A 1 170 ? 20.891 4.715 -15.237 1.00 84.44 170 GLU A O 1
ATOM 1314 N N . GLU A 1 171 ? 20.741 4.339 -13.032 1.00 84.69 171 GLU A N 1
ATOM 1315 C CA . GLU A 1 171 ? 21.490 3.085 -13.075 1.00 84.69 171 GLU A CA 1
ATOM 1316 C C . GLU A 1 171 ? 20.781 2.024 -13.934 1.00 84.69 171 GLU A C 1
ATOM 1318 O O . GLU A 1 171 ? 21.416 1.363 -14.767 1.00 84.69 171 GLU A O 1
ATOM 1323 N N . LYS A 1 172 ? 19.454 1.873 -13.794 1.00 85.44 172 LYS A N 1
ATOM 1324 C CA . LYS A 1 172 ? 18.679 0.940 -14.630 1.00 85.44 172 LYS A CA 1
ATOM 1325 C C . LYS A 1 172 ? 18.632 1.395 -16.089 1.00 85.44 172 LYS A C 1
ATOM 1327 O O . LYS A 1 172 ? 18.819 0.555 -16.968 1.00 85.44 172 LYS A O 1
ATOM 1332 N N . ARG A 1 173 ? 18.476 2.694 -16.376 1.00 86.56 173 ARG A N 1
ATOM 1333 C CA . ARG A 1 173 ? 18.562 3.229 -17.752 1.00 86.56 173 ARG A CA 1
ATOM 1334 C C . ARG A 1 173 ? 19.923 2.939 -18.374 1.00 86.56 173 ARG A C 1
ATOM 1336 O O . ARG A 1 173 ? 19.990 2.483 -19.510 1.00 86.56 173 ARG A O 1
ATOM 1343 N N . ARG A 1 174 ? 21.012 3.122 -17.619 1.00 86.88 174 ARG A N 1
ATOM 1344 C CA . ARG A 1 174 ? 22.370 2.783 -18.067 1.00 86.88 174 ARG A CA 1
ATOM 1345 C C . ARG A 1 174 ? 22.510 1.290 -18.364 1.00 86.88 174 ARG A C 1
ATOM 1347 O O . ARG A 1 174 ? 23.079 0.943 -19.394 1.00 86.88 174 ARG A O 1
ATOM 1354 N N . LYS A 1 175 ? 21.970 0.416 -17.505 1.00 87.69 175 LYS A N 1
ATOM 1355 C CA . LYS A 1 175 ? 21.988 -1.045 -17.704 1.00 87.69 175 LYS A CA 1
ATOM 1356 C C . LYS A 1 175 ? 21.278 -1.465 -18.994 1.00 87.69 175 LYS A C 1
ATOM 1358 O O . LYS A 1 175 ? 21.767 -2.353 -19.682 1.00 87.69 175 LYS A O 1
ATOM 1363 N N . TYR A 1 176 ? 20.151 -0.836 -19.314 1.00 86.94 176 TYR A N 1
ATOM 1364 C CA . TYR A 1 176 ? 19.335 -1.183 -20.481 1.00 86.94 176 TYR A CA 1
ATOM 1365 C C . TYR A 1 176 ? 19.611 -0.317 -21.716 1.00 86.94 176 TYR A C 1
ATOM 1367 O O . TYR A 1 176 ? 18.909 -0.440 -22.716 1.00 86.94 176 TYR A O 1
ATOM 1375 N N . ARG A 1 177 ? 20.661 0.516 -21.692 1.00 86.25 177 ARG A N 1
ATOM 1376 C CA . ARG A 1 177 ? 21.050 1.382 -22.817 1.00 86.25 177 ARG A CA 1
ATOM 1377 C C . ARG A 1 177 ? 21.329 0.593 -24.104 1.00 86.25 177 ARG A C 1
ATOM 1379 O O . ARG A 1 177 ? 21.119 1.111 -25.194 1.00 86.25 177 ARG A O 1
ATOM 1386 N N . SER A 1 178 ? 21.780 -0.656 -23.987 1.00 87.44 178 SER A N 1
ATOM 1387 C CA . SER A 1 178 ? 22.064 -1.535 -25.128 1.00 87.44 178 SER A CA 1
ATOM 1388 C C . SER A 1 178 ? 20.821 -1.988 -25.903 1.00 87.44 178 SER A C 1
ATOM 1390 O O . SER A 1 178 ? 20.972 -2.490 -27.011 1.00 87.44 178 SER A O 1
ATOM 1392 N N . LEU A 1 179 ? 19.608 -1.798 -25.369 1.00 88.50 179 LEU A N 1
ATOM 1393 C CA . LEU A 1 179 ? 18.356 -2.156 -26.051 1.00 88.50 179 LEU A CA 1
ATOM 1394 C C . LEU A 1 179 ? 17.945 -1.152 -27.147 1.00 88.50 179 LEU A C 1
ATOM 1396 O O . LEU A 1 179 ? 16.938 -1.354 -27.820 1.00 88.50 179 LEU A O 1
ATOM 1400 N N . GLY A 1 180 ? 18.746 -0.104 -27.364 1.00 87.25 180 GLY A N 1
ATOM 1401 C CA . GLY A 1 180 ? 18.600 0.838 -28.471 1.00 87.25 180 GLY A CA 1
ATOM 1402 C C . GLY A 1 180 ? 17.947 2.163 -28.078 1.00 87.25 180 GLY A C 1
ATOM 1403 O O . GLY A 1 180 ? 17.333 2.298 -27.023 1.00 87.25 180 GLY A O 1
ATOM 1404 N N . ALA A 1 181 ? 18.081 3.160 -28.957 1.00 82.44 181 ALA A N 1
ATOM 1405 C CA . ALA A 1 181 ? 17.636 4.536 -28.706 1.00 82.44 181 ALA A CA 1
ATOM 1406 C C . ALA A 1 181 ? 16.107 4.695 -28.600 1.00 82.44 181 ALA A C 1
ATOM 1408 O O . ALA A 1 181 ? 15.632 5.667 -28.021 1.00 82.44 181 ALA A O 1
ATOM 1409 N N . PHE A 1 182 ? 15.343 3.742 -29.139 1.00 84.25 182 PHE A N 1
ATOM 1410 C CA . PHE A 1 182 ? 13.878 3.738 -29.089 1.00 84.25 182 PHE A CA 1
ATOM 1411 C C . PHE A 1 182 ? 13.316 2.990 -27.873 1.00 84.25 182 PHE A C 1
ATOM 1413 O O . PHE A 1 182 ? 12.107 2.998 -27.653 1.00 84.25 182 PHE A O 1
ATOM 1420 N N . PHE A 1 183 ? 14.170 2.338 -27.080 1.00 87.06 183 PHE A N 1
ATOM 1421 C CA . PHE A 1 183 ? 13.750 1.651 -25.867 1.00 87.06 183 PHE A CA 1
ATOM 1422 C C . PHE A 1 183 ? 13.849 2.593 -24.665 1.00 87.06 183 PHE A C 1
ATOM 1424 O O . PHE A 1 183 ? 14.943 2.962 -24.238 1.00 87.06 183 PHE A O 1
ATOM 1431 N N . GLN A 1 184 ? 12.703 2.946 -24.079 1.00 84.88 184 GLN A N 1
ATOM 1432 C CA . GLN A 1 184 ? 12.647 3.750 -22.860 1.00 84.88 184 GLN A CA 1
ATOM 1433 C C . GLN A 1 184 ? 12.052 2.918 -21.713 1.00 84.88 184 GLN A C 1
ATOM 1435 O O . GLN A 1 184 ? 10.849 2.648 -21.713 1.00 84.88 184 GLN A O 1
ATOM 1440 N N . PRO A 1 185 ? 12.867 2.470 -20.737 1.00 86.44 185 PRO A N 1
ATOM 1441 C CA . PRO A 1 185 ? 12.372 1.627 -19.658 1.00 86.44 185 PRO A CA 1
ATOM 1442 C C . PRO A 1 185 ? 11.500 2.427 -18.687 1.00 86.44 185 PRO A C 1
ATOM 1444 O O . PRO A 1 185 ? 11.899 3.494 -18.214 1.00 86.44 185 PRO A O 1
ATOM 1447 N N . LEU A 1 186 ? 10.350 1.861 -18.320 1.00 87.81 186 LEU A N 1
ATOM 1448 C CA . LEU A 1 186 ? 9.563 2.320 -17.178 1.00 87.81 186 LEU A CA 1
ATOM 1449 C C . LEU A 1 186 ? 10.144 1.718 -15.898 1.00 87.81 186 LEU A C 1
ATOM 1451 O O . LEU A 1 186 ? 10.162 0.498 -15.729 1.00 87.81 186 LEU A O 1
ATOM 1455 N N . ILE A 1 187 ? 10.645 2.569 -15.004 1.00 85.88 187 ILE A N 1
ATOM 1456 C CA . ILE A 1 187 ? 11.325 2.134 -13.783 1.00 85.88 187 ILE A CA 1
ATOM 1457 C C . ILE A 1 187 ? 10.448 2.442 -12.576 1.00 85.88 187 ILE A C 1
ATOM 1459 O O . ILE A 1 187 ? 10.289 3.589 -12.167 1.00 85.88 187 ILE A O 1
ATOM 1463 N N . ILE A 1 188 ? 9.883 1.384 -12.003 1.00 81.50 188 ILE A N 1
ATOM 1464 C CA . ILE A 1 188 ? 8.953 1.468 -10.881 1.00 81.50 188 ILE A CA 1
ATOM 1465 C C . ILE A 1 188 ? 9.545 0.672 -9.721 1.00 81.50 188 ILE A C 1
ATOM 1467 O O . ILE A 1 188 ? 9.876 -0.506 -9.861 1.00 81.50 188 ILE A O 1
ATOM 1471 N N . SER A 1 189 ? 9.703 1.319 -8.568 1.00 74.56 189 SER A N 1
ATOM 1472 C CA . SER A 1 189 ? 10.075 0.628 -7.331 1.00 74.56 189 SER A CA 1
ATOM 1473 C C . SER A 1 189 ? 8.972 -0.345 -6.912 1.00 74.56 189 SER A C 1
ATOM 1475 O O . SER A 1 189 ? 7.798 -0.137 -7.216 1.00 74.56 189 SER A O 1
ATOM 1477 N N . ALA A 1 190 ? 9.295 -1.376 -6.132 1.00 67.06 190 ALA A N 1
ATOM 1478 C CA . ALA A 1 190 ? 8.266 -2.301 -5.650 1.00 67.06 190 ALA A CA 1
ATOM 1479 C C . ALA A 1 190 ? 7.248 -1.644 -4.682 1.00 67.06 190 ALA A C 1
ATOM 1481 O O . ALA A 1 190 ? 6.150 -2.166 -4.473 1.00 67.06 190 ALA A O 1
ATOM 1482 N N . GLY A 1 191 ? 7.560 -0.450 -4.165 1.00 64.25 191 GLY A N 1
ATOM 1483 C CA . GLY A 1 191 ? 6.628 0.434 -3.459 1.00 64.25 191 GLY A CA 1
ATOM 1484 C C . GLY A 1 191 ? 5.676 1.230 -4.363 1.00 64.25 191 GLY A C 1
ATOM 1485 O O . GLY A 1 191 ? 4.801 1.917 -3.845 1.00 64.25 191 GLY A O 1
ATOM 1486 N N . GLY A 1 192 ? 5.818 1.144 -5.689 1.00 71.44 192 GLY A N 1
ATOM 1487 C CA . GLY A 1 192 ? 5.022 1.891 -6.670 1.00 71.44 192 GLY A CA 1
ATOM 1488 C C . GLY A 1 192 ? 5.509 3.321 -6.922 1.00 71.44 192 GLY A C 1
ATOM 1489 O O . GLY A 1 192 ? 4.872 4.059 -7.666 1.00 71.44 192 GLY A O 1
ATOM 1490 N N . LEU A 1 193 ? 6.628 3.727 -6.316 1.00 74.06 193 LEU A N 1
ATOM 1491 C CA . LEU A 1 193 ? 7.258 5.021 -6.577 1.00 74.06 193 LEU A CA 1
ATOM 1492 C C . LEU A 1 193 ? 8.078 4.966 -7.866 1.00 74.06 193 LEU A C 1
ATOM 1494 O O . LEU A 1 193 ? 8.701 3.942 -8.160 1.00 74.06 193 LEU A O 1
ATOM 1498 N N . MET A 1 194 ? 8.125 6.086 -8.572 1.00 82.25 194 MET A N 1
ATOM 1499 C CA . MET A 1 194 ? 8.864 6.282 -9.815 1.00 82.25 194 MET A CA 1
ATOM 1500 C C . MET A 1 194 ? 9.534 7.658 -9.792 1.00 82.25 194 MET A C 1
ATOM 1502 O O . MET A 1 194 ? 9.085 8.557 -9.078 1.00 82.25 194 MET A O 1
ATOM 1506 N N . ASP A 1 195 ? 10.616 7.822 -10.547 1.00 84.50 195 ASP A N 1
ATOM 1507 C CA . ASP A 1 195 ? 11.243 9.129 -10.722 1.00 84.50 195 ASP A CA 1
ATOM 1508 C C . ASP A 1 195 ? 10.424 10.018 -11.675 1.00 84.50 195 ASP A C 1
ATOM 1510 O O . ASP A 1 195 ? 9.539 9.552 -12.398 1.00 84.50 195 ASP A O 1
ATOM 1514 N N . LEU A 1 196 ? 10.736 11.316 -11.691 1.00 82.12 196 LEU A N 1
ATOM 1515 C CA . LEU A 1 196 ? 9.981 12.310 -12.454 1.00 82.12 196 LEU A CA 1
ATOM 1516 C C . LEU A 1 196 ? 9.950 12.022 -13.963 1.00 82.12 196 LEU A C 1
ATOM 1518 O O . LEU A 1 196 ? 8.938 12.281 -14.612 1.00 82.12 196 LEU A O 1
ATOM 1522 N N . GLU A 1 197 ? 11.043 11.518 -14.536 1.00 86.50 197 GLU A N 1
ATOM 1523 C CA . GLU A 1 197 ? 11.102 11.231 -15.970 1.00 86.50 197 GLU A CA 1
ATOM 1524 C C . GLU A 1 197 ? 10.229 10.020 -16.309 1.00 86.50 197 GLU A C 1
ATOM 1526 O O . GLU A 1 197 ? 9.403 10.097 -17.219 1.00 86.50 197 GLU A O 1
ATOM 1531 N N . THR A 1 198 ? 10.326 8.945 -15.517 1.00 88.12 198 THR A N 1
ATOM 1532 C CA . THR A 1 198 ? 9.451 7.773 -15.666 1.00 88.12 198 THR A CA 1
ATOM 1533 C C . THR A 1 198 ? 7.980 8.157 -15.513 1.00 88.12 198 THR A C 1
ATOM 1535 O O . THR A 1 198 ? 7.168 7.714 -16.320 1.00 88.12 198 THR A O 1
ATOM 1538 N N . ALA A 1 199 ? 7.633 9.017 -14.549 1.00 86.81 199 ALA A N 1
ATOM 1539 C CA . ALA A 1 199 ? 6.258 9.483 -14.354 1.00 86.81 199 ALA A CA 1
ATOM 1540 C C . ALA A 1 199 ? 5.704 10.206 -15.586 1.00 86.81 199 ALA A C 1
ATOM 1542 O O . ALA A 1 199 ? 4.597 9.915 -16.033 1.00 86.81 199 ALA A O 1
ATOM 1543 N N . LYS A 1 200 ? 6.494 11.107 -16.180 1.00 90.44 200 LYS A N 1
ATOM 1544 C CA . LYS A 1 200 ? 6.100 11.828 -17.399 1.00 90.44 200 LYS A CA 1
ATOM 1545 C C . LYS A 1 200 ? 5.936 10.886 -18.589 1.00 90.44 200 LYS A C 1
ATOM 1547 O O . LYS A 1 200 ? 4.982 11.028 -19.348 1.00 90.44 200 LYS A O 1
ATOM 1552 N N . THR A 1 201 ? 6.855 9.939 -18.768 1.00 90.31 201 THR A N 1
ATOM 1553 C CA . THR A 1 201 ? 6.772 8.950 -19.853 1.00 90.31 201 THR A CA 1
ATOM 1554 C C . THR A 1 201 ? 5.570 8.031 -19.668 1.00 90.31 201 THR A C 1
ATOM 1556 O O . THR A 1 201 ? 4.858 7.756 -20.630 1.00 90.31 201 THR A O 1
ATOM 1559 N N . TYR A 1 202 ? 5.298 7.612 -18.432 1.00 90.88 202 TYR A N 1
ATOM 1560 C CA . TYR A 1 202 ? 4.140 6.794 -18.100 1.00 90.88 202 TYR A CA 1
ATOM 1561 C C . TYR A 1 202 ? 2.824 7.524 -18.373 1.00 90.88 202 TYR A C 1
ATOM 1563 O O . TYR A 1 202 ? 1.949 6.966 -19.024 1.00 90.88 202 TYR A O 1
ATOM 1571 N N . GLN A 1 203 ? 2.718 8.793 -17.973 1.00 90.50 203 GLN A N 1
ATOM 1572 C CA . GLN A 1 203 ? 1.534 9.609 -18.238 1.00 90.50 203 GLN A CA 1
ATOM 1573 C C . GLN A 1 203 ? 1.277 9.766 -19.743 1.00 90.50 203 GLN A C 1
ATOM 1575 O O . GLN A 1 203 ? 0.172 9.517 -20.209 1.00 90.50 203 GLN A O 1
ATOM 1580 N N . LYS A 1 204 ? 2.318 10.070 -20.529 1.00 93.00 204 LYS A N 1
ATOM 1581 C CA . LYS A 1 204 ? 2.204 10.133 -21.996 1.00 93.00 204 LYS A CA 1
ATOM 1582 C C . LYS A 1 204 ? 1.764 8.802 -22.606 1.00 93.00 204 LYS A C 1
ATOM 1584 O O . LYS A 1 204 ? 1.004 8.794 -23.568 1.00 93.00 204 LYS A O 1
ATOM 1589 N N . LEU A 1 205 ? 2.254 7.683 -22.069 1.00 91.69 205 LEU A N 1
ATOM 1590 C CA . LEU A 1 205 ? 1.836 6.355 -22.505 1.00 91.69 205 LEU A CA 1
ATOM 1591 C C . LEU A 1 205 ? 0.354 6.116 -22.196 1.00 91.69 205 LEU A C 1
ATOM 1593 O O . LEU A 1 205 ? -0.356 5.630 -23.069 1.00 91.69 205 LEU A O 1
ATOM 1597 N N . GLN A 1 206 ? -0.111 6.479 -20.997 1.00 92.75 206 GLN A N 1
ATOM 1598 C CA . GLN A 1 206 ? -1.522 6.376 -20.609 1.00 92.75 206 GLN A CA 1
ATOM 1599 C C . GLN A 1 206 ? -2.424 7.211 -21.529 1.00 92.75 206 GLN A C 1
ATOM 1601 O O . GLN A 1 206 ? -3.455 6.711 -21.982 1.00 92.75 206 GLN A O 1
ATOM 1606 N N . ASP A 1 207 ? -2.008 8.436 -21.860 1.00 93.69 207 ASP A N 1
ATOM 1607 C CA . ASP A 1 207 ? -2.732 9.310 -22.789 1.00 93.69 207 ASP A CA 1
ATOM 1608 C C . ASP A 1 207 ? -2.805 8.701 -24.201 1.00 93.69 207 ASP A C 1
ATOM 1610 O O . ASP A 1 207 ? -3.848 8.758 -24.852 1.00 93.69 207 ASP A O 1
ATOM 1614 N N . LEU A 1 208 ? -1.719 8.069 -24.665 1.00 95.06 208 LEU A N 1
ATOM 1615 C CA . LEU A 1 208 ? -1.627 7.462 -25.997 1.00 95.06 208 LEU A CA 1
ATOM 1616 C C . LEU A 1 208 ? -2.519 6.222 -26.155 1.00 95.06 208 LEU A C 1
ATOM 1618 O O . LEU A 1 208 ? -3.152 6.044 -27.193 1.00 95.06 208 LEU A O 1
ATOM 1622 N N . ILE A 1 209 ? -2.545 5.342 -25.150 1.00 93.12 209 ILE A N 1
ATOM 1623 C CA . ILE A 1 209 ? -3.289 4.070 -25.212 1.00 93.12 209 ILE A CA 1
ATOM 1624 C C . ILE A 1 209 ? -4.772 4.227 -24.847 1.00 93.12 209 ILE A C 1
ATOM 1626 O O . ILE A 1 209 ? -5.563 3.302 -25.040 1.00 93.12 209 ILE A O 1
ATOM 1630 N N . GLY A 1 210 ? -5.158 5.394 -24.329 1.00 92.12 210 GLY A N 1
ATOM 1631 C CA . GLY A 1 210 ? -6.521 5.704 -23.925 1.00 92.12 210 GLY A CA 1
ATOM 1632 C C . GLY A 1 210 ? -6.928 5.082 -22.578 1.00 92.12 210 GLY A C 1
ATOM 1633 O O . GLY A 1 210 ? -6.263 4.193 -22.039 1.00 92.12 210 GLY A O 1
ATOM 1634 N N . PRO A 1 211 ? -8.066 5.522 -22.011 1.00 90.62 211 PRO A N 1
ATOM 1635 C CA . PRO A 1 211 ? -8.416 5.271 -20.611 1.00 90.62 211 PRO A CA 1
ATOM 1636 C C . PRO A 1 211 ? -8.658 3.792 -20.280 1.00 90.62 211 PRO A C 1
ATOM 1638 O O . PRO A 1 211 ? -8.367 3.351 -19.170 1.00 90.62 211 PRO A O 1
ATOM 1641 N N . LEU A 1 212 ? -9.189 3.000 -21.216 1.00 90.75 212 LEU A N 1
ATOM 1642 C CA . LEU A 1 212 ? -9.460 1.581 -20.969 1.00 90.75 212 LEU A CA 1
ATOM 1643 C C . LEU A 1 212 ? -8.160 0.775 -20.847 1.00 90.75 212 LEU A C 1
ATOM 1645 O O . LEU A 1 212 ? -7.971 0.054 -19.868 1.00 90.75 212 LEU A O 1
ATOM 1649 N N . ALA A 1 213 ? -7.258 0.926 -21.819 1.00 88.50 213 ALA A N 1
ATOM 1650 C CA . ALA A 1 213 ? -5.977 0.231 -21.820 1.00 88.50 213 ALA A CA 1
ATOM 1651 C C . ALA A 1 213 ? -5.057 0.744 -20.701 1.00 88.50 213 ALA A C 1
ATOM 1653 O O . ALA A 1 213 ? -4.356 -0.054 -20.084 1.00 88.50 213 ALA A O 1
ATOM 1654 N N . ALA A 1 214 ? -5.114 2.041 -20.372 1.00 88.00 214 ALA A N 1
ATOM 1655 C CA . ALA A 1 214 ? -4.402 2.608 -19.228 1.00 88.00 214 ALA A CA 1
ATOM 1656 C C . ALA A 1 214 ? -4.832 1.959 -17.904 1.00 88.00 214 ALA A C 1
ATOM 1658 O O . ALA A 1 214 ? -3.980 1.519 -17.138 1.00 88.00 214 ALA A O 1
ATOM 1659 N N . ASN A 1 215 ? -6.139 1.787 -17.676 1.00 86.62 215 ASN A N 1
ATOM 1660 C CA . ASN A 1 215 ? -6.644 1.097 -16.483 1.00 86.62 215 ASN A CA 1
ATOM 1661 C C . ASN A 1 215 ? -6.201 -0.376 -16.418 1.00 86.62 215 ASN A C 1
ATOM 1663 O O . ASN A 1 215 ? -5.912 -0.900 -15.336 1.00 86.62 215 ASN A O 1
ATOM 1667 N N . GLN A 1 216 ? -6.152 -1.065 -17.564 1.00 88.06 216 GLN A N 1
ATOM 1668 C CA . GLN A 1 216 ? -5.635 -2.434 -17.636 1.00 88.06 216 GLN A CA 1
ATOM 1669 C C . GLN A 1 216 ? -4.138 -2.478 -17.313 1.00 88.06 216 GLN A C 1
ATOM 1671 O O . GLN A 1 216 ? -3.725 -3.294 -16.491 1.00 88.06 216 GLN A O 1
ATOM 1676 N N . LEU A 1 217 ? -3.348 -1.564 -17.882 1.00 87.44 217 LEU A N 1
ATOM 1677 C CA . LEU A 1 217 ? -1.917 -1.436 -17.613 1.00 87.44 217 LEU A CA 1
ATOM 1678 C C . LEU A 1 217 ? -1.644 -1.150 -16.130 1.00 87.44 217 LEU A C 1
ATOM 1680 O O . LEU A 1 217 ? -0.834 -1.846 -15.516 1.00 87.44 217 LEU A O 1
ATOM 1684 N N . ASP A 1 218 ? -2.375 -0.204 -15.533 1.00 87.25 218 ASP A N 1
ATOM 1685 C CA . ASP A 1 218 ? -2.305 0.112 -14.102 1.00 87.25 218 ASP A CA 1
ATOM 1686 C C . ASP A 1 218 ? -2.601 -1.123 -13.243 1.00 87.25 218 ASP A C 1
ATOM 1688 O O . ASP A 1 218 ? -1.904 -1.396 -12.259 1.00 87.25 218 ASP A O 1
ATOM 1692 N N . SER A 1 219 ? -3.615 -1.903 -13.627 1.00 84.06 219 SER A N 1
ATOM 1693 C CA . SER A 1 219 ? -4.001 -3.131 -12.927 1.00 84.06 219 SER A CA 1
ATOM 1694 C C . SER A 1 219 ? -2.921 -4.209 -13.041 1.00 84.06 219 SER A C 1
ATOM 1696 O O . SER A 1 219 ? -2.563 -4.828 -12.037 1.00 84.06 219 SER A O 1
ATOM 1698 N N . SER A 1 220 ? -2.349 -4.405 -14.232 1.00 85.88 220 SER A N 1
ATOM 1699 C CA . SER A 1 220 ? -1.268 -5.366 -14.476 1.00 85.88 220 SER A CA 1
ATOM 1700 C C . SER A 1 220 ? 0.006 -5.008 -13.713 1.00 85.88 220 SER A C 1
ATOM 1702 O O . SER A 1 220 ? 0.592 -5.877 -13.066 1.00 85.88 220 SER A O 1
ATOM 1704 N N . ILE A 1 221 ? 0.412 -3.735 -13.729 1.00 84.81 221 ILE A N 1
ATOM 1705 C CA . ILE A 1 221 ? 1.565 -3.247 -12.962 1.00 84.81 221 ILE A CA 1
ATOM 1706 C C . ILE A 1 221 ? 1.301 -3.426 -11.468 1.00 84.81 221 ILE A C 1
ATOM 1708 O O . ILE A 1 221 ? 2.130 -3.994 -10.758 1.00 84.81 221 ILE A O 1
ATOM 1712 N N . SER A 1 222 ? 0.126 -3.017 -10.984 1.00 80.81 222 SER A N 1
ATOM 1713 C CA . SER A 1 222 ? -0.245 -3.157 -9.572 1.00 80.81 222 SER A CA 1
ATOM 1714 C C . SER A 1 222 ? -0.200 -4.614 -9.110 1.00 80.81 222 SER A C 1
ATOM 1716 O O . SER A 1 222 ? 0.348 -4.901 -8.043 1.00 80.81 222 SER A O 1
ATOM 1718 N N . LEU A 1 223 ? -0.721 -5.540 -9.921 1.00 82.31 223 LEU A N 1
ATOM 1719 C CA . LEU A 1 223 ? -0.692 -6.974 -9.643 1.00 82.31 223 LEU A CA 1
ATOM 1720 C C . LEU A 1 223 ? 0.740 -7.520 -9.637 1.00 82.31 223 LEU A C 1
ATOM 1722 O O . LEU A 1 223 ? 1.104 -8.253 -8.719 1.00 82.31 223 LEU A O 1
ATOM 1726 N N . ALA A 1 224 ? 1.567 -7.137 -10.612 1.00 80.94 224 ALA A N 1
ATOM 1727 C CA . ALA A 1 224 ? 2.966 -7.547 -10.671 1.00 80.94 224 ALA A CA 1
ATOM 1728 C C . ALA A 1 224 ? 3.744 -7.075 -9.431 1.00 80.94 224 ALA A C 1
ATOM 1730 O O . ALA A 1 224 ? 4.423 -7.872 -8.786 1.00 80.94 224 ALA A O 1
ATOM 1731 N N . LEU A 1 225 ? 3.584 -5.810 -9.028 1.00 79.81 225 LEU A N 1
ATOM 1732 C CA . LEU A 1 225 ? 4.211 -5.265 -7.820 1.00 79.81 225 LEU A CA 1
ATOM 1733 C C . LEU A 1 225 ? 3.691 -5.953 -6.550 1.00 79.81 225 LEU A C 1
ATOM 1735 O O . LEU A 1 225 ? 4.462 -6.238 -5.634 1.00 79.81 225 LEU A O 1
ATOM 1739 N N . MET A 1 226 ? 2.389 -6.247 -6.478 1.00 76.88 226 MET A N 1
ATOM 1740 C CA . MET A 1 226 ? 1.787 -6.999 -5.373 1.00 76.88 226 MET A CA 1
ATOM 1741 C C . MET A 1 226 ? 2.365 -8.411 -5.270 1.00 76.88 226 MET A C 1
ATOM 1743 O O . MET A 1 226 ? 2.746 -8.833 -4.182 1.00 76.88 226 MET A O 1
ATOM 1747 N N . ARG A 1 227 ? 2.490 -9.118 -6.396 1.0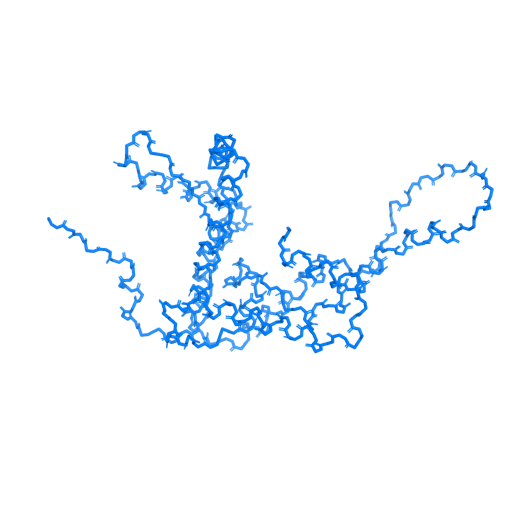0 76.62 227 ARG A N 1
ATOM 1748 C CA . ARG A 1 227 ? 3.046 -10.471 -6.449 1.00 76.62 227 ARG A CA 1
ATOM 1749 C C . ARG A 1 227 ? 4.519 -10.491 -6.062 1.00 76.62 227 ARG A C 1
ATOM 1751 O O . ARG A 1 227 ? 4.913 -11.340 -5.267 1.00 76.62 227 ARG A O 1
ATOM 1758 N N . THR A 1 228 ? 5.312 -9.539 -6.553 1.00 75.88 228 THR A N 1
ATOM 1759 C CA . THR A 1 228 ? 6.718 -9.375 -6.152 1.00 75.88 228 THR A CA 1
ATOM 1760 C C . THR A 1 228 ? 6.824 -9.163 -4.643 1.00 75.88 228 THR A C 1
ATOM 1762 O O . THR A 1 228 ? 7.548 -9.892 -3.974 1.00 75.88 228 THR A O 1
ATOM 1765 N N . ARG A 1 229 ? 6.022 -8.247 -4.082 1.00 73.75 229 ARG A N 1
ATOM 1766 C CA . ARG A 1 229 ? 5.962 -7.994 -2.634 1.00 73.75 229 ARG A CA 1
ATOM 1767 C C . ARG A 1 229 ? 5.559 -9.226 -1.831 1.00 73.75 229 ARG A C 1
ATOM 1769 O O . ARG A 1 229 ? 6.200 -9.536 -0.833 1.00 73.75 229 ARG A O 1
ATOM 1776 N N . ALA A 1 230 ? 4.525 -9.937 -2.269 1.00 72.31 230 ALA A N 1
ATOM 1777 C CA . ALA A 1 230 ? 4.041 -11.137 -1.595 1.00 72.31 230 ALA A CA 1
ATOM 1778 C C . ALA A 1 230 ? 5.070 -12.267 -1.654 1.00 72.31 230 ALA A C 1
ATOM 1780 O O . ALA A 1 230 ? 5.277 -12.952 -0.659 1.00 72.31 230 ALA A O 1
ATOM 1781 N N . THR A 1 231 ? 5.773 -12.411 -2.777 1.00 73.25 231 THR A N 1
ATOM 1782 C CA . THR A 1 231 ? 6.842 -13.404 -2.941 1.00 73.25 231 THR A CA 1
ATOM 1783 C C . THR A 1 231 ? 8.025 -13.094 -2.030 1.00 73.25 231 THR A C 1
ATOM 1785 O O . THR A 1 231 ? 8.497 -13.990 -1.340 1.00 73.25 231 THR A O 1
ATOM 1788 N N . SER A 1 232 ? 8.459 -11.833 -1.969 1.00 67.50 232 SER A N 1
ATOM 1789 C CA . SER A 1 232 ? 9.487 -11.368 -1.033 1.00 67.50 232 SER A CA 1
ATOM 1790 C C . SER A 1 232 ? 9.070 -11.586 0.427 1.00 67.50 232 SER A C 1
ATOM 1792 O O . SER A 1 232 ? 9.834 -12.127 1.224 1.00 67.50 232 SER A O 1
ATOM 1794 N N . ALA A 1 233 ? 7.839 -11.227 0.797 1.00 65.88 233 ALA A N 1
ATOM 1795 C CA . ALA A 1 233 ? 7.329 -11.449 2.150 1.00 65.88 233 ALA A CA 1
ATOM 1796 C C . ALA A 1 233 ? 7.244 -12.949 2.495 1.00 65.88 233 ALA A C 1
ATOM 1798 O O . ALA A 1 233 ? 7.618 -13.363 3.589 1.00 65.88 233 ALA A O 1
ATOM 1799 N N . ALA A 1 234 ? 6.809 -13.786 1.554 1.00 65.12 234 ALA A N 1
ATOM 1800 C CA . ALA A 1 234 ? 6.742 -15.230 1.742 1.00 65.12 234 ALA A CA 1
ATOM 1801 C C . ALA A 1 234 ? 8.123 -15.902 1.735 1.00 65.12 234 ALA A C 1
ATOM 1803 O O . ALA A 1 234 ? 8.299 -16.919 2.403 1.00 65.12 234 ALA A O 1
ATOM 1804 N N . SER A 1 235 ? 9.116 -15.354 1.026 1.00 60.75 235 SER A N 1
ATOM 1805 C CA . SER A 1 235 ? 10.485 -15.877 1.063 1.00 60.75 235 SER A CA 1
ATOM 1806 C C . SER A 1 235 ? 11.136 -15.667 2.426 1.00 60.75 235 SER A C 1
ATOM 1808 O O . SER A 1 235 ? 11.928 -16.509 2.823 1.00 60.75 235 SER A O 1
ATOM 1810 N N . ILE A 1 236 ? 10.750 -14.622 3.175 1.00 57.56 236 ILE A N 1
ATOM 1811 C CA . ILE A 1 236 ? 11.130 -14.474 4.591 1.00 57.56 236 ILE A CA 1
ATOM 1812 C C . ILE A 1 236 ? 10.598 -15.657 5.416 1.00 57.56 236 ILE A C 1
ATOM 1814 O O . ILE A 1 23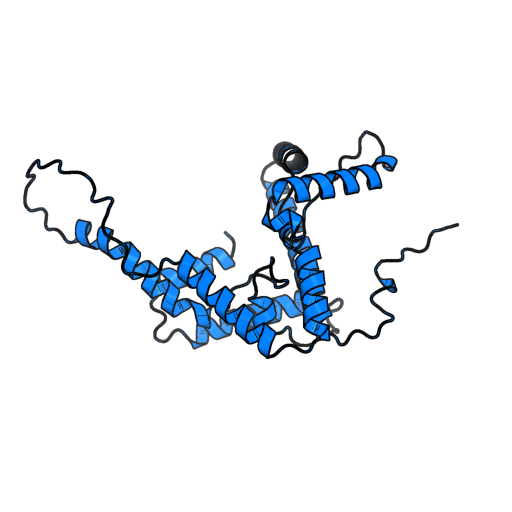6 ? 11.301 -16.160 6.280 1.00 57.56 236 ILE A O 1
ATOM 1818 N N . ALA A 1 237 ? 9.368 -16.111 5.149 1.00 50.81 237 ALA A N 1
ATOM 1819 C CA . ALA A 1 237 ? 8.712 -17.192 5.893 1.00 50.81 237 ALA A CA 1
ATOM 1820 C C . ALA A 1 237 ? 9.203 -18.606 5.527 1.00 50.81 237 ALA A C 1
ATOM 1822 O O . ALA A 1 237 ? 8.861 -19.578 6.210 1.00 50.81 237 ALA A O 1
ATOM 1823 N N . ARG A 1 238 ? 9.980 -18.743 4.447 1.00 50.94 238 ARG A N 1
ATOM 1824 C CA . ARG A 1 238 ? 10.634 -19.997 4.072 1.00 50.94 238 ARG A CA 1
ATOM 1825 C C . ARG A 1 238 ? 12.018 -20.018 4.706 1.00 50.94 238 ARG A C 1
ATOM 1827 O O . ARG A 1 238 ? 12.846 -19.169 4.383 1.00 50.94 238 ARG A O 1
ATOM 1834 N N . ASP A 1 239 ? 12.293 -21.023 5.540 1.00 45.97 239 ASP A N 1
ATOM 1835 C CA . ASP A 1 239 ? 13.674 -21.381 5.864 1.00 45.97 239 ASP A CA 1
ATOM 1836 C C . ASP A 1 239 ? 14.382 -21.555 4.527 1.00 45.97 239 ASP A C 1
ATOM 1838 O O . ASP A 1 239 ? 13.992 -22.392 3.715 1.00 45.97 239 ASP A O 1
ATOM 1842 N N . THR A 1 240 ? 15.302 -20.654 4.211 1.00 40.44 240 THR A N 1
ATOM 1843 C CA . THR A 1 240 ? 15.902 -20.624 2.886 1.00 40.44 240 THR A CA 1
ATOM 1844 C C . THR A 1 240 ? 17.035 -21.641 2.908 1.00 40.44 240 THR A C 1
ATOM 1846 O O . THR A 1 240 ? 18.068 -21.345 3.511 1.00 40.44 240 THR A O 1
ATOM 1849 N N . PRO A 1 241 ? 16.926 -22.827 2.273 1.00 38.28 241 PRO A N 1
ATOM 1850 C CA . PRO A 1 241 ? 18.134 -23.539 1.915 1.00 38.28 241 PRO A CA 1
ATOM 1851 C C . PRO A 1 241 ? 18.903 -22.611 0.973 1.00 38.28 241 PRO A C 1
ATOM 1853 O O . PRO A 1 241 ? 18.380 -22.157 -0.050 1.00 38.28 241 PRO A O 1
ATOM 1856 N N . SER A 1 242 ? 20.139 -22.312 1.356 1.00 42.06 242 SER A N 1
ATOM 1857 C CA . SER A 1 242 ? 21.106 -21.373 0.764 1.00 42.06 242 SER A CA 1
ATOM 1858 C C . SER A 1 242 ? 21.291 -21.458 -0.762 1.00 42.06 242 SER A C 1
ATOM 1860 O O . SER A 1 242 ? 21.921 -20.588 -1.365 1.00 42.06 242 SER A O 1
ATOM 1862 N N . ASN A 1 243 ? 20.712 -22.466 -1.408 1.00 36.97 243 ASN A N 1
ATOM 1863 C CA . ASN A 1 243 ? 20.921 -22.805 -2.806 1.00 36.97 243 ASN A CA 1
ATOM 1864 C C . ASN A 1 243 ? 19.862 -22.219 -3.763 1.00 36.97 243 ASN A C 1
ATOM 1866 O O . ASN A 1 243 ? 20.133 -22.127 -4.958 1.00 36.97 243 ASN A O 1
ATOM 1870 N N . LEU A 1 244 ? 18.686 -21.772 -3.286 1.00 38.44 244 LEU A N 1
ATOM 1871 C CA . LEU A 1 244 ? 17.616 -21.296 -4.188 1.00 38.44 244 LEU A CA 1
ATOM 1872 C C . LEU A 1 244 ? 17.703 -19.795 -4.525 1.00 38.44 244 LEU A C 1
ATOM 1874 O O . LEU A 1 244 ? 17.379 -19.395 -5.643 1.00 38.44 244 LEU A O 1
ATOM 1878 N N . ALA A 1 245 ? 18.192 -18.963 -3.598 1.00 39.84 245 ALA A N 1
ATOM 1879 C CA . ALA A 1 245 ? 18.312 -17.513 -3.802 1.00 39.84 245 ALA A CA 1
ATOM 1880 C C . ALA A 1 245 ? 19.280 -17.146 -4.947 1.00 39.84 245 ALA A C 1
ATOM 1882 O O . ALA A 1 245 ? 19.100 -16.131 -5.617 1.00 39.84 245 ALA A O 1
ATOM 1883 N N . ARG A 1 246 ? 20.267 -18.008 -5.234 1.00 37.28 246 ARG A N 1
ATOM 1884 C CA . ARG A 1 246 ? 21.211 -17.834 -6.353 1.00 37.28 246 ARG A CA 1
ATOM 1885 C C . ARG A 1 246 ? 20.649 -18.262 -7.712 1.00 37.28 246 ARG A C 1
ATOM 1887 O O . ARG A 1 246 ? 21.145 -17.806 -8.735 1.00 37.28 246 ARG A O 1
ATOM 1894 N N . SER A 1 247 ? 19.629 -19.121 -7.742 1.00 39.69 247 SER A N 1
ATOM 1895 C CA . SER A 1 247 ? 19.105 -19.703 -8.986 1.00 39.69 247 SER A CA 1
ATOM 1896 C C . SER A 1 247 ? 18.150 -18.768 -9.731 1.00 39.69 247 SER A C 1
ATOM 1898 O O . SER A 1 247 ? 18.143 -18.774 -10.957 1.00 39.69 247 SER A O 1
ATOM 1900 N N . ILE A 1 248 ? 17.376 -17.942 -9.021 1.00 39.38 248 ILE A N 1
ATOM 1901 C CA . ILE A 1 248 ? 16.347 -17.086 -9.644 1.00 39.38 248 ILE A CA 1
ATOM 1902 C C . ILE A 1 248 ? 16.976 -15.883 -10.379 1.00 39.38 248 ILE A C 1
ATOM 1904 O O . ILE A 1 248 ? 16.369 -15.327 -11.289 1.00 39.38 248 ILE A O 1
ATOM 1908 N N . TRP A 1 249 ? 18.216 -15.516 -10.036 1.00 40.22 249 TRP A N 1
ATOM 1909 C CA . TRP A 1 249 ? 18.906 -14.340 -10.583 1.00 40.22 249 TRP A CA 1
ATOM 1910 C C . TRP A 1 249 ? 20.069 -14.650 -11.532 1.00 40.22 249 TRP A C 1
ATOM 1912 O O . TRP A 1 249 ? 20.616 -13.727 -12.134 1.00 40.22 249 TRP A O 1
ATOM 1922 N N . ASN A 1 250 ? 20.411 -15.925 -11.721 1.00 33.59 250 ASN A N 1
ATOM 1923 C CA . ASN A 1 250 ? 21.372 -16.349 -12.733 1.00 33.59 250 ASN A CA 1
ATOM 1924 C C . ASN A 1 250 ? 20.616 -16.884 -13.951 1.00 33.59 250 ASN A C 1
ATOM 1926 O O . ASN A 1 250 ? 20.329 -18.074 -14.045 1.00 33.59 250 ASN A O 1
ATOM 1930 N N . THR A 1 251 ? 20.314 -16.015 -14.913 1.00 34.28 251 THR A N 1
ATOM 1931 C CA . THR A 1 251 ? 20.109 -16.492 -16.283 1.00 34.28 251 THR A CA 1
ATOM 1932 C C . THR A 1 251 ? 21.442 -17.047 -16.800 1.00 34.28 251 THR A C 1
ATOM 1934 O O . THR A 1 251 ? 22.480 -16.405 -16.601 1.00 34.28 251 THR A O 1
ATOM 1937 N N . PRO A 1 252 ? 21.470 -18.228 -17.444 1.00 33.53 252 PRO A N 1
ATOM 1938 C CA . PRO A 1 252 ? 22.690 -18.709 -18.069 1.00 33.53 252 PRO A CA 1
ATOM 1939 C C . PRO A 1 252 ? 23.085 -17.713 -19.163 1.00 33.53 252 PRO A C 1
ATOM 1941 O O . PRO A 1 252 ? 22.274 -17.362 -20.021 1.00 33.53 252 PRO A O 1
ATOM 1944 N N . ARG A 1 253 ? 24.331 -17.230 -19.119 1.00 34.16 253 ARG A N 1
ATOM 1945 C CA . ARG A 1 253 ? 24.937 -16.573 -20.278 1.00 34.16 253 ARG A CA 1
ATOM 1946 C C . ARG A 1 253 ? 24.994 -17.624 -21.381 1.00 34.16 253 ARG A C 1
ATOM 1948 O O . ARG A 1 253 ? 25.775 -18.566 -21.276 1.00 34.16 253 ARG A O 1
ATOM 1955 N N . ALA A 1 254 ? 24.137 -17.488 -22.387 1.00 34.00 254 ALA A N 1
ATOM 1956 C CA . ALA A 1 254 ? 24.305 -18.223 -23.629 1.00 34.00 254 ALA A CA 1
ATOM 1957 C C . ALA A 1 254 ? 25.667 -17.830 -24.220 1.00 34.00 254 ALA A C 1
ATOM 1959 O O . ALA A 1 254 ? 25.998 -16.641 -24.273 1.00 34.00 254 ALA A O 1
ATOM 1960 N N . SER A 1 255 ? 26.464 -18.852 -24.527 1.00 34.72 255 SER A N 1
ATOM 1961 C CA . SER A 1 255 ? 27.720 -18.749 -25.276 1.00 34.72 255 SER A CA 1
ATOM 1962 C C . SER A 1 255 ? 27.430 -18.539 -26.755 1.00 34.72 255 SER A C 1
ATOM 1964 O O . SER A 1 255 ? 26.377 -19.046 -27.204 1.00 34.72 255 SER A O 1
#

pLDDT: mean 72.37, std 16.08, range [33.53, 95.06]

Secondary structure (DSSP, 8-state):
--HHHHHHHHHHHS--TT-HHHHHHHHHHHHHHHHHHH-SSTT--PPPPPHHHHHS-GGGTS-----HHHHHHHHHHHHHHHHHHHHHHHHS-------------TT----SPPHHHHHHHHHHHHHHHHHHS--HHHHHHHHHHHHHH-GGGSHHHHH-HHHHHHHHHHHHHHHTGGG-TT-----B-TTS-B-HHHHHHHHHHHHHHHHHHHHHHHHHHHHHHHHHHHHHHHHHHS---TTSTTTSS------

Organism: Fusarium vanettenii (strain ATCC MYA-4622 / CBS 123669 / FGSC 9596 / NRRL 45880 / 77-13-4) (NCBI:txid660122)